Protein 8QB6 (pdb70)

B-factor: mean 29.11, std 9.42, range [14.97, 88.81]

Structure (mmCIF, N/CA/C/O backbone):
data_8QB6
#
_entry.id   8QB6
#
_cell.length_a   89.688
_cell.length_b   89.688
_cell.length_c   97.685
_cell.angle_alpha   90.000
_cell.angle_beta   90.000
_cell.angle_gamma   120.000
#
_symmetry.space_group_name_H-M   'P 32 2 1'
#
loop_
_entity.id
_entity.type
_entity.pdbx_description
1 polymer Dispersin
2 non-polymer 6-ACETAMIDO-6-DEOXY-CASTANOSPERMINE
3 non-polymer (4S)-2-METHYL-2,4-PENTANEDIOL
4 water water
#
loop_
_atom_site.group_PDB
_atom_site.id
_atom_site.type_symbol
_atom_site.label_atom_id
_atom_site.label_alt_id
_atom_site.label_comp_id
_atom_site.label_asym_id
_atom_site.label_entity_id
_atom_site.label_seq_id
_atom_site.pdbx_PDB_ins_code
_atom_site.Cartn_x
_atom_site.Cartn_y
_atom_site.Cartn_z
_atom_site.occupancy
_atom_site.B_iso_or_equiv
_atom_site.auth_seq_id
_atom_site.auth_comp_id
_atom_site.auth_asym_id
_atom_site.auth_atom_id
_atom_site.pdbx_PDB_model_num
ATOM 1 N N . ASP A 1 2 ? 48.353 21.567 -18.383 1.000 42.757 2 ASP A N 1
ATOM 2 C CA . ASP A 1 2 ? 48.605 20.256 -17.720 1.000 36.833 2 ASP A CA 1
ATOM 3 C C . ASP A 1 2 ? 47.237 19.616 -17.463 1.000 34.514 2 ASP A C 1
ATOM 4 O O . ASP A 1 2 ? 46.412 20.233 -16.787 1.000 40.552 2 ASP A O 1
ATOM 10 N N . GLN A 1 3 ? 46.966 18.468 -18.069 1.000 31.211 3 GLN A N 1
ATOM 11 C CA . GLN A 1 3 ? 45.702 17.767 -17.877 1.000 29.137 3 GLN A CA 1
ATOM 12 C C . GLN A 1 3 ? 45.966 16.576 -16.960 1.000 24.641 3 GLN A C 1
ATOM 13 O O . GLN A 1 3 ? 46.875 15.800 -17.233 1.000 28.163 3 GLN A O 1
ATOM 27 N N . GLU A 1 4 ? 45.164 16.462 -15.899 1.000 23.157 4 GLU A N 1
ATOM 28 C CA . GLU A 1 4 ? 45.312 15.313 -15.023 1.000 21.623 4 GLU A CA 1
ATOM 29 C C . GLU A 1 4 ? 44.648 14.071 -15.616 1.000 20.318 4 GLU A C 1
ATOM 30 O O . GLU A 1 4 ? 43.710 14.217 -16.434 1.000 20.260 4 GLU A O 1
ATOM 42 N N . LYS A 1 5 ? 45.125 12.891 -15.220 1.000 18.749 5 LYS A N 1
ATOM 43 C CA . LYS A 1 5 ? 44.473 11.632 -15.561 1.000 18.384 5 LYS A CA 1
ATOM 44 C C . LYS A 1 5 ? 44.306 10.840 -14.276 1.000 17.965 5 LYS A C 1
ATOM 45 O O . LYS A 1 5 ? 45.256 10.741 -13.521 1.000 19.865 5 LYS A O 1
ATOM 64 N N . GLY A 1 6 ? 43.112 10.302 -14.073 1.000 17.285 6 GLY A N 1
ATOM 65 C CA . GLY A 1 6 ? 42.900 9.481 -12.888 1.000 17.445 6 GLY A CA 1
ATOM 66 C C . GLY A 1 6 ? 42.108 8.236 -13.161 1.000 18.586 6 GLY A C 1
ATOM 67 O O . GLY A 1 6 ? 41.535 8.112 -14.267 1.000 19.208 6 GLY A O 1
ATOM 71 N N . ILE A 1 7 ? 42.114 7.301 -12.233 1.000 17.579 7 ILE A N 1
ATOM 72 C CA . ILE A 1 7 ? 41.290 6.097 -12.324 1.000 18.572 7 ILE A CA 1
ATOM 73 C C . ILE A 1 7 ? 40.260 6.179 -11.213 1.000 19.534 7 ILE A C 1
ATOM 74 O O . ILE A 1 7 ? 40.649 6.448 -10.072 1.000 22.515 7 ILE A O 1
ATOM 90 N N . THR A 1 8 ? 39.004 5.964 -11.554 1.000 17.132 8 THR A N 1
ATOM 91 C CA . THR A 1 8 ? 37.949 5.892 -10.542 1.000 18.157 8 THR A CA 1
ATOM 92 C C . THR A 1 8 ? 37.557 4.431 -10.397 1.000 19.029 8 THR A C 1
ATOM 93 O O . THR A 1 8 ? 37.270 3.724 -11.381 1.000 19.803 8 THR A O 1
ATOM 104 N N . ILE A 1 9 ? 37.451 3.993 -9.138 1.000 19.825 9 ILE A N 1
ATOM 105 C CA . ILE A 1 9 ? 37.183 2.606 -8.818 1.000 21.789 9 ILE A CA 1
ATOM 106 C C . ILE A 1 9 ? 35.964 2.507 -7.926 1.000 20.707 9 ILE A C 1
ATOM 107 O O . ILE A 1 9 ? 35.993 2.995 -6.813 1.000 23.786 9 ILE A O 1
ATOM 123 N N . ASP A 1 10 ? 34.907 1.848 -8.429 1.000 21.927 10 ASP A N 1
ATOM 124 C CA . ASP A 1 10 ? 33.685 1.580 -7.687 1.000 22.400 10 ASP A CA 1
ATOM 125 C C . ASP A 1 10 ? 33.896 0.325 -6.838 1.000 25.459 10 ASP A C 1
ATOM 126 O O . ASP A 1 10 ? 33.742 -0.799 -7.337 1.000 26.616 10 ASP A O 1
ATOM 135 N N . ILE A 1 11 ? 34.211 0.548 -5.546 1.000 24.612 11 ILE A N 1
ATOM 136 C CA . ILE A 1 11 ? 34.387 -0.536 -4.591 1.000 26.082 11 ILE A CA 1
ATOM 137 C C . ILE A 1 11 ? 33.146 -0.761 -3.708 1.000 28.202 11 ILE A C 1
ATOM 138 O O . ILE A 1 11 ? 33.151 -1.601 -2.786 1.000 28.937 11 ILE A O 1
ATOM 154 N N . SER A 1 12 ? 32.062 -0.065 -4.004 1.000 26.423 12 SER A N 1
ATOM 155 C CA . SER A 1 12 ? 30.774 -0.299 -3.384 1.000 27.736 12 SER A CA 1
ATOM 156 C C . SER A 1 12 ? 30.005 -1.443 -4.040 1.000 27.369 12 SER A C 1
ATOM 157 O O . SER A 1 12 ? 29.511 -2.311 -3.322 1.000 30.552 12 SER A O 1
ATOM 165 N N . ARG A 1 13 ? 29.937 -1.470 -5.392 1.000 26.673 13 ARG A N 1
ATOM 166 C CA . ARG A 1 13 ? 29.143 -2.486 -6.079 1.000 25.981 13 ARG A CA 1
ATOM 167 C C . ARG A 1 13 ? 29.888 -3.822 -6.114 1.000 28.435 13 ARG A C 1
ATOM 168 O O . ARG A 1 13 ? 29.283 -4.871 -6.318 1.000 32.591 13 ARG A O 1
ATOM 189 N N . LYS A 1 14 ? 31.212 -3.761 -5.978 1.000 30.927 14 LYS A N 1
ATOM 190 C CA . LYS A 1 14 ? 32.066 -4.933 -6.078 1.000 30.772 14 LYS A CA 1
ATOM 191 C C . LYS A 1 14 ? 33.145 -4.850 -5.013 1.000 29.597 14 LYS A C 1
ATOM 192 O O . LYS A 1 14 ? 33.753 -3.807 -4.774 1.000 30.942 14 LYS A O 1
ATOM 211 N N . HIS A 1 15 ? 33.392 -5.997 -4.397 1.000 33.932 15 HIS A N 1
ATOM 212 C CA . HIS A 1 15 ? 34.406 -6.100 -3.362 1.000 32.817 15 HIS A CA 1
ATOM 213 C C . HIS A 1 15 ? 35.806 -6.186 -3.972 1.000 33.480 15 HIS A C 1
ATOM 214 O O . HIS A 1 15 ? 36.044 -7.040 -4.825 1.000 36.072 15 HIS A O 1
ATOM 229 N N . TYR A 1 16 ? 36.690 -5.298 -3.506 1.000 30.645 16 TYR A N 1
ATOM 230 C CA . TYR A 1 16 ? 38.097 -5.252 -3.857 1.000 30.928 16 TYR A CA 1
ATOM 231 C C . TYR A 1 16 ? 38.905 -5.386 -2.565 1.000 31.856 16 TYR A C 1
ATOM 232 O O . TYR A 1 16 ? 38.713 -4.655 -1.612 1.000 35.496 16 TYR A O 1
ATOM 250 N N . THR A 1 17 ? 39.858 -6.311 -2.566 1.000 35.582 17 THR A N 1
ATOM 251 C CA . THR A 1 17 ? 40.799 -6.447 -1.468 1.000 34.074 17 THR A CA 1
ATOM 252 C C . THR A 1 17 ? 41.808 -5.306 -1.526 1.000 34.038 17 THR A C 1
ATOM 253 O O . THR A 1 17 ? 42.078 -4.698 -2.564 1.000 32.306 17 THR A O 1
ATOM 264 N N . VAL A 1 18 ? 42.453 -5.074 -0.395 1.000 34.703 18 VAL A N 1
ATOM 265 C CA . VAL A 1 18 ? 43.486 -4.053 -0.321 1.000 34.544 18 VAL A CA 1
ATOM 266 C C . VAL A 1 18 ? 44.652 -4.384 -1.252 1.000 36.555 18 VAL A C 1
ATOM 267 O O . VAL A 1 18 ? 45.289 -3.467 -1.795 1.000 34.507 18 VAL A O 1
ATOM 280 N N . GLU A 1 19 ? 44.926 -5.674 -1.440 1.000 35.934 19 GLU A N 1
ATOM 281 C CA . GLU A 1 19 ? 46.012 -6.059 -2.332 1.000 37.440 19 GLU A CA 1
ATOM 282 C C . GLU A 1 19 ? 45.667 -5.755 -3.789 1.000 35.844 19 GLU A C 1
ATOM 283 O O . GLU A 1 19 ? 46.542 -5.312 -4.519 1.000 33.104 19 GLU A O 1
ATOM 295 N N . THR A 1 20 ? 44.430 -6.065 -4.216 1.000 32.929 20 THR A N 1
ATOM 296 C CA . THR A 1 20 ? 43.975 -5.709 -5.552 1.000 31.357 20 THR A CA 1
ATOM 297 C C . THR A 1 20 ? 44.155 -4.204 -5.759 1.000 30.265 20 THR A C 1
ATOM 298 O O . THR A 1 20 ? 44.643 -3.750 -6.810 1.000 29.045 20 THR A O 1
ATOM 309 N N . LEU A 1 21 ? 43.756 -3.415 -4.757 1.000 29.519 21 LEU A N 1
ATOM 310 C CA . LEU A 1 21 ? 43.780 -1.963 -4.923 1.000 29.616 21 LEU A CA 1
ATOM 311 C C . LEU A 1 21 ? 45.222 -1.467 -5.024 1.000 28.628 21 LEU A C 1
ATOM 312 O O . LEU A 1 21 ? 45.495 -0.552 -5.801 1.000 28.605 21 LEU A O 1
ATOM 328 N N . LYS A 1 22 ? 46.121 -2.034 -4.201 1.000 30.151 22 LYS A N 1
ATOM 329 C CA . LYS A 1 22 ? 47.516 -1.636 -4.280 1.000 31.259 22 LYS A CA 1
ATOM 330 C C . LYS A 1 22 ? 48.114 -1.994 -5.645 1.000 29.270 22 LYS A C 1
ATOM 331 O O . LYS A 1 22 ? 48.851 -1.191 -6.217 1.000 31.362 22 LYS A O 1
ATOM 350 N N . SER A 1 23 ? 47.765 -3.172 -6.184 1.000 29.383 23 SER A N 1
ATOM 351 C CA . SER A 1 23 ? 48.238 -3.551 -7.509 1.000 29.084 23 SER A CA 1
ATOM 352 C C . SER A 1 23 ? 47.741 -2.551 -8.562 1.000 27.481 23 SER A C 1
ATOM 353 O O . SER A 1 23 ? 48.464 -2.191 -9.485 1.000 27.236 23 SER A O 1
ATOM 361 N N . LEU A 1 24 ? 46.484 -2.114 -8.454 1.000 26.284 24 LEU A N 1
ATOM 362 C CA . LEU A 1 24 ? 45.947 -1.150 -9.408 1.000 23.727 24 LEU A CA 1
ATOM 363 C C . LEU A 1 24 ? 46.682 0.199 -9.326 1.000 24.390 24 LEU A C 1
ATOM 364 O O . LEU A 1 24 ? 47.085 0.795 -10.324 1.000 23.721 24 LEU A O 1
ATOM 380 N N . VAL A 1 25 ? 46.928 0.677 -8.105 1.000 23.496 25 VAL A N 1
ATOM 381 C CA . VAL A 1 25 ? 47.679 1.910 -7.889 1.000 23.425 25 VAL A CA 1
ATOM 382 C C . VAL A 1 25 ? 49.108 1.819 -8.442 1.000 24.251 25 VAL A C 1
ATOM 383 O O . VAL A 1 25 ? 49.594 2.790 -9.019 1.000 24.234 25 VAL A O 1
ATOM 396 N N A ASP A 1 26 ? 49.782 0.669 -8.245 0.700 24.183 26 ASP A N 1
ATOM 397 N N B ASP A 1 26 ? 49.764 0.663 -8.312 0.300 23.581 26 ASP A N 1
ATOM 398 C CA A ASP A 1 26 ? 51.065 0.394 -8.892 0.700 25.227 26 ASP A CA 1
ATOM 399 C CA B ASP A 1 26 ? 51.091 0.505 -8.888 0.300 23.541 26 ASP A CA 1
ATOM 400 C C A ASP A 1 26 ? 51.014 0.743 -10.382 0.700 24.270 26 ASP A C 1
ATOM 401 C C B ASP A 1 26 ? 51.044 0.731 -10.403 0.300 23.351 26 ASP A C 1
ATOM 402 O O A ASP A 1 26 ? 51.902 1.396 -10.906 0.700 25.336 26 ASP A O 1
ATOM 403 O O B ASP A 1 26 ? 51.958 1.325 -10.965 0.300 23.711 26 ASP A O 1
ATOM 420 N N . GLU A 1 27 ? 49.995 0.222 -11.061 1.000 23.827 27 GLU A N 1
ATOM 421 C CA . GLU A 1 27 ? 49.865 0.386 -12.503 1.000 21.480 27 GLU A CA 1
ATOM 422 C C . GLU A 1 27 ? 49.564 1.858 -12.845 1.000 20.188 27 GLU A C 1
ATOM 423 O O . GLU A 1 27 ? 50.069 2.417 -13.820 1.000 22.927 27 GLU A O 1
ATOM 435 N N . ILE A 1 28 ? 48.763 2.545 -12.044 1.000 20.175 28 ILE A N 1
ATOM 436 C CA . ILE A 1 28 ? 48.522 3.955 -12.238 1.000 20.097 28 ILE A CA 1
ATOM 437 C C . ILE A 1 28 ? 49.831 4.740 -12.170 1.000 21.052 28 ILE A C 1
ATOM 438 O O . ILE A 1 28 ? 50.126 5.574 -13.040 1.000 20.674 28 ILE A O 1
ATOM 454 N N . SER A 1 29 ? 50.627 4.507 -11.120 1.000 22.445 29 SER A N 1
ATOM 455 C CA . SER A 1 29 ? 51.891 5.193 -10.934 1.000 22.246 29 SER A CA 1
ATOM 456 C C . SER A 1 29 ? 52.856 4.916 -12.088 1.000 22.471 29 SER A C 1
ATOM 457 O O . SER A 1 29 ? 53.504 5.831 -12.598 1.000 22.797 29 SER A O 1
ATOM 465 N N . TYR A 1 30 ? 52.965 3.649 -12.480 1.000 21.929 30 TYR A N 1
ATOM 466 C CA . TYR A 1 30 ? 53.888 3.219 -13.524 1.000 22.263 30 TYR A CA 1
ATOM 467 C C . TYR A 1 30 ? 53.703 4.062 -14.781 1.000 20.566 30 TYR A C 1
ATOM 468 O O . TYR A 1 30 ? 54.666 4.368 -15.503 1.000 22.141 30 TYR A O 1
ATOM 486 N N . ASN A 1 31 ? 52.444 4.378 -15.075 1.000 21.681 31 ASN A N 1
ATOM 487 C CA . ASN A 1 31 ? 52.130 5.072 -16.314 1.000 23.580 31 ASN A CA 1
ATOM 488 C C . ASN A 1 31 ? 51.859 6.558 -16.140 1.000 23.682 31 ASN A C 1
ATOM 489 O O . ASN A 1 31 ? 51.335 7.181 -17.078 1.000 25.922 31 ASN A O 1
ATOM 500 N N . GLY A 1 32 ? 52.191 7.108 -14.955 1.000 25.901 32 GLY A N 1
ATOM 501 C CA . GLY A 1 32 ? 52.146 8.539 -14.716 1.000 25.895 32 GLY A CA 1
ATOM 502 C C . GLY A 1 32 ? 50.746 9.102 -14.449 1.000 23.377 32 GLY A C 1
ATOM 503 O O . GLY A 1 32 ? 50.522 10.293 -14.619 1.000 26.374 32 GLY A O 1
ATOM 507 N N . GLY A 1 33 ? 49.818 8.263 -13.992 1.000 22.336 33 GLY A N 1
ATOM 508 C CA . GLY A 1 33 ? 48.516 8.762 -13.578 1.000 22.921 33 GLY A CA 1
ATOM 509 C C . GLY A 1 33 ? 48.651 9.669 -12.347 1.000 23.330 33 GLY A C 1
ATOM 510 O O . GLY A 1 33 ? 49.666 9.570 -11.658 1.000 26.782 33 GLY A O 1
ATOM 514 N N . ASN A 1 34 ? 47.658 10.522 -12.104 1.000 19.730 34 ASN A N 1
ATOM 515 C CA . ASN A 1 34 ? 47.779 11.547 -11.075 1.000 21.613 34 ASN A CA 1
ATOM 516 C C . ASN A 1 34 ? 46.957 11.195 -9.829 1.000 20.633 34 ASN A C 1
ATOM 517 O O . ASN A 1 34 ? 47.368 11.580 -8.721 1.000 22.915 34 ASN A O 1
ATOM 528 N N . TYR A 1 35 ? 45.848 10.494 -9.996 1.000 18.868 35 TYR A N 1
ATOM 529 C CA . TYR A 1 35 ? 44.984 10.284 -8.835 1.000 19.313 35 TYR A CA 1
ATOM 530 C C . TYR A 1 35 ? 44.171 9.028 -8.966 1.000 19.146 35 TYR A C 1
ATOM 531 O O . TYR A 1 35 ? 44.004 8.484 -10.084 1.000 18.678 35 TYR A O 1
ATOM 549 N N . VAL A 1 36 ? 43.695 8.547 -7.823 1.000 19.331 36 VAL A N 1
ATOM 550 C CA . VAL A 1 36 ? 42.764 7.436 -7.801 1.000 19.389 36 VAL A CA 1
ATOM 551 C C . VAL A 1 36 ? 41.547 7.902 -7.008 1.000 19.285 36 VAL A C 1
ATOM 552 O O . VAL A 1 36 ? 41.722 8.411 -5.897 1.000 20.504 36 VAL A O 1
ATOM 565 N N . GLN A 1 37 ? 40.373 7.753 -7.576 1.000 19.157 37 GLN A N 1
ATOM 566 C CA . GLN A 1 37 ? 39.136 8.156 -6.946 1.000 18.502 37 GLN A CA 1
ATOM 567 C C . GLN A 1 37 ? 38.457 6.902 -6.430 1.000 19.944 37 GLN A C 1
ATOM 568 O O . GLN A 1 37 ? 38.079 6.001 -7.181 1.000 21.095 37 GLN A O 1
ATOM 582 N N A LEU A 1 38 ? 38.197 6.903 -5.120 0.500 20.931 38 LEU A N 1
ATOM 583 N N B LEU A 1 38 ? 38.292 6.814 -5.094 0.500 20.598 38 LEU A N 1
ATOM 584 C CA A LEU A 1 38 ? 37.674 5.705 -4.500 0.500 20.802 38 LEU A CA 1
ATOM 585 C CA B LEU A 1 38 ? 37.685 5.625 -4.510 0.500 20.420 38 LEU A CA 1
ATOM 586 C C A LEU A 1 38 ? 36.181 5.880 -4.255 0.500 21.007 38 LEU A C 1
ATOM 587 C C B LEU A 1 38 ? 36.201 5.879 -4.279 0.500 20.893 38 LEU A C 1
ATOM 588 O O A LEU A 1 38 ? 35.781 6.569 -3.326 0.500 23.475 38 LEU A O 1
ATOM 589 O O B LEU A 1 38 ? 35.830 6.604 -3.366 0.500 23.679 38 LEU A O 1
ATOM 620 N N . HIS A 1 39 ? 35.353 5.272 -5.123 1.000 20.938 39 HIS A N 1
ATOM 621 C CA . HIS A 1 39 ? 33.910 5.349 -4.992 1.000 20.341 39 HIS A CA 1
ATOM 622 C C . HIS A 1 39 ? 33.474 4.213 -4.065 1.000 22.375 39 HIS A C 1
ATOM 623 O O . HIS A 1 39 ? 33.127 3.098 -4.481 1.000 23.539 39 HIS A O 1
ATOM 638 N N . PHE A 1 40 ? 33.400 4.564 -2.780 1.000 23.525 40 PHE A N 1
ATOM 639 C CA . PHE A 1 40 ? 33.207 3.550 -1.750 1.000 23.556 40 PHE A CA 1
ATOM 640 C C . PHE A 1 40 ? 31.800 3.543 -1.128 1.000 25.743 40 PHE A C 1
ATOM 641 O O . PHE A 1 40 ? 31.547 2.737 -0.223 1.000 27.958 40 PHE A O 1
ATOM 658 N N . SER A 1 41 ? 30.883 4.405 -1.575 1.000 23.946 41 SER A N 1
ATOM 659 C CA . SER A 1 41 ? 29.586 4.580 -0.918 1.000 24.332 41 SER A CA 1
ATOM 660 C C . SER A 1 41 ? 28.488 4.742 -1.954 1.000 25.484 41 SER A C 1
ATOM 661 O O . SER A 1 41 ? 28.460 5.744 -2.679 1.000 24.308 41 SER A O 1
ATOM 669 N N . ASP A 1 42 ? 27.657 3.713 -2.062 1.000 24.914 42 ASP A N 1
ATOM 670 C CA . ASP A 1 42 ? 26.572 3.683 -3.022 1.000 26.636 42 ASP A CA 1
ATOM 671 C C . ASP A 1 42 ? 25.422 2.917 -2.394 1.000 24.715 42 ASP A C 1
ATOM 672 O O . ASP A 1 42 ? 25.406 2.702 -1.190 1.000 27.165 42 ASP A O 1
ATOM 681 N N . ASN A 1 43 ? 24.447 2.510 -3.213 1.000 26.522 43 ASN A N 1
ATOM 682 C CA . ASN A 1 43 ? 23.239 1.900 -2.685 1.000 25.888 43 ASN A CA 1
ATOM 683 C C . ASN A 1 43 ? 23.505 0.522 -2.090 1.000 28.546 43 ASN A C 1
ATOM 684 O O . ASN A 1 43 ? 22.808 0.109 -1.159 1.000 32.815 43 ASN A O 1
ATOM 695 N N . GLU A 1 44 ? 24.481 -0.193 -2.649 1.000 29.012 44 GLU A N 1
ATOM 696 C CA . GLU A 1 44 ? 24.628 -1.610 -2.407 1.000 28.631 44 GLU A CA 1
ATOM 697 C C . GLU A 1 44 ? 25.434 -1.841 -1.128 1.000 26.725 44 GLU A C 1
ATOM 698 O O . GLU A 1 44 ? 25.358 -2.915 -0.508 1.000 32.769 44 GLU A O 1
ATOM 710 N N . ASN A 1 45 ? 26.264 -0.864 -0.776 1.000 29.348 45 ASN A N 1
ATOM 711 C CA . ASN A 1 45 ? 27.207 -1.062 0.311 1.000 29.285 45 ASN A CA 1
ATOM 712 C C . ASN A 1 45 ? 27.962 0.223 0.609 1.000 26.418 45 ASN A C 1
ATOM 713 O O . ASN A 1 45 ? 28.246 1.007 -0.310 1.000 28.059 45 ASN A O 1
ATOM 724 N N . TYR A 1 46 ? 28.394 0.341 1.882 1.000 25.503 46 TYR A N 1
ATOM 725 C CA . TYR A 1 46 ? 29.382 1.320 2.343 1.000 26.264 46 TYR A CA 1
ATOM 726 C C . TYR A 1 46 ? 30.667 0.554 2.658 1.000 25.424 46 TYR A C 1
ATOM 727 O O . TYR A 1 46 ? 30.729 -0.252 3.616 1.000 29.096 46 TYR A O 1
ATOM 745 N N . ALA A 1 47 ? 31.673 0.737 1.800 1.000 27.463 47 ALA A N 1
ATOM 746 C CA . ALA A 1 47 ? 32.747 -0.233 1.653 1.000 27.583 47 ALA A CA 1
ATOM 747 C C . ALA A 1 47 ? 34.035 0.131 2.393 1.000 30.299 47 ALA A C 1
ATOM 748 O O . ALA A 1 47 ? 35.057 -0.534 2.178 1.000 31.082 47 ALA A O 1
ATOM 755 N N . ILE A 1 48 ? 33.981 1.129 3.277 1.000 29.371 48 ILE A N 1
ATOM 756 C CA . ILE A 1 48 ? 35.130 1.422 4.154 1.000 30.804 48 ILE A CA 1
ATOM 757 C C . ILE A 1 48 ? 34.672 1.351 5.615 1.000 31.643 48 ILE A C 1
ATOM 758 O O . ILE A 1 48 ? 33.476 1.402 5.876 1.000 29.433 48 ILE A O 1
ATOM 774 N N . ALA A 1 49 ? 35.647 1.297 6.521 1.000 32.532 49 ALA A N 1
ATOM 775 C CA . ALA A 1 49 ? 35.318 1.292 7.936 1.000 31.564 49 ALA A CA 1
ATOM 776 C C . ALA A 1 49 ? 34.714 2.631 8.348 1.000 33.571 49 ALA A C 1
ATOM 777 O O . ALA A 1 49 ? 35.061 3.636 7.720 1.000 34.965 49 ALA A O 1
ATOM 784 N N . SER A 1 50 ? 33.815 2.622 9.350 1.000 35.688 50 SER A N 1
ATOM 785 C CA . SER A 1 50 ? 33.194 3.840 9.894 1.000 33.532 50 SER A CA 1
ATOM 786 C C . SER A 1 50 ? 32.844 3.639 11.366 1.000 32.689 50 SER A C 1
ATOM 787 O O . SER A 1 50 ? 31.970 2.826 11.660 1.000 33.474 50 SER A O 1
ATOM 795 N N . GLU A 1 51 ? 33.510 4.402 12.245 1.000 30.207 51 GLU A N 1
ATOM 796 C CA . GLU A 1 51 ? 33.138 4.365 13.651 1.000 32.653 51 GLU A CA 1
ATOM 797 C C . GLU A 1 51 ? 31.699 4.872 13.744 1.000 32.917 51 GLU A C 1
ATOM 798 O O . GLU A 1 51 ? 30.878 4.236 14.411 1.000 34.394 51 GLU A O 1
ATOM 810 N N . TYR A 1 52 ? 31.407 5.982 13.038 1.000 36.938 52 TYR A N 1
ATOM 811 C CA . TYR A 1 52 ? 30.084 6.621 13.067 1.000 37.182 52 TYR A CA 1
ATOM 812 C C . TYR A 1 52 ? 29.003 5.632 12.623 1.000 38.978 52 TYR A C 1
ATOM 813 O O . TYR A 1 52 ? 27.952 5.597 13.279 1.000 42.458 52 TYR A O 1
ATOM 831 N N . LEU A 1 53 ? 29.230 4.834 11.572 1.000 36.958 53 LEU A N 1
ATOM 832 C CA . LEU A 1 53 ? 28.157 3.973 11.053 1.000 35.542 53 LEU A CA 1
ATOM 833 C C . LEU A 1 53 ? 28.162 2.553 11.652 1.000 34.297 53 LEU A C 1
ATOM 834 O O . LEU A 1 53 ? 27.255 1.783 11.333 1.000 40.332 53 LEU A O 1
ATOM 850 N N . GLY A 1 54 ? 29.164 2.196 12.459 1.000 35.296 54 GLY A N 1
ATOM 851 C CA . GLY A 1 54 ? 29.165 0.878 13.121 1.000 33.528 54 GLY A CA 1
ATOM 852 C C . GLY A 1 54 ? 29.928 -0.200 12.332 1.000 32.128 54 GLY A C 1
ATOM 853 O O . GLY A 1 54 ? 29.635 -1.376 12.483 1.000 34.990 54 GLY A O 1
ATOM 857 N N . GLN A 1 55 ? 30.825 0.199 11.439 1.000 30.579 55 GLN A N 1
ATOM 858 C CA . GLN A 1 55 ? 31.684 -0.749 10.724 1.000 29.198 55 GLN A CA 1
ATOM 859 C C . GLN A 1 55 ? 33.076 -0.552 11.309 1.000 30.609 55 GLN A C 1
ATOM 860 O O . GLN A 1 55 ? 33.797 0.307 10.817 1.000 32.962 55 GLN A O 1
ATOM 874 N N . SER A 1 56 ? 33.410 -1.312 12.364 1.000 37.547 56 SER A N 1
ATOM 875 C CA . SER A 1 56 ? 34.610 -1.062 13.169 1.000 39.320 56 SER A CA 1
ATOM 876 C C . SER A 1 56 ? 35.567 -2.265 13.249 1.000 44.795 56 SER A C 1
ATOM 877 O O . SER A 1 56 ? 36.616 -2.149 13.901 1.000 44.825 56 SER A O 1
ATOM 885 N N . SER A 1 57 ? 35.228 -3.414 12.645 1.000 43.252 57 SER A N 1
ATOM 886 C CA . SER A 1 57 ? 36.153 -4.557 12.703 1.000 47.269 57 SER A CA 1
ATOM 887 C C . SER A 1 57 ? 37.539 -4.151 12.200 1.000 43.750 57 SER A C 1
ATOM 888 O O . SER A 1 57 ? 37.626 -3.478 11.142 1.000 50.445 57 SER A O 1
ATOM 896 N N . GLU A 1 58 ? 38.587 -4.566 12.944 1.000 50.907 58 GLU A N 1
ATOM 897 C CA . GLU A 1 58 ? 39.954 -4.337 12.488 1.000 48.860 58 GLU A CA 1
ATOM 898 C C . GLU A 1 58 ? 40.460 -5.610 11.815 1.000 52.431 58 GLU A C 1
ATOM 899 O O . GLU A 1 58 ? 41.661 -5.712 11.564 1.000 53.825 58 GLU A O 1
ATOM 905 N N . ASN A 1 59 ? 39.521 -6.518 11.459 1.000 51.276 59 ASN A N 1
ATOM 906 C CA . ASN A 1 59 ? 39.815 -7.717 10.674 1.000 49.406 59 ASN A CA 1
ATOM 907 C C . ASN A 1 59 ? 39.292 -7.601 9.245 1.000 48.182 59 ASN A C 1
ATOM 908 O O . ASN A 1 59 ? 38.148 -7.190 9.016 1.000 48.697 59 ASN A O 1
ATOM 919 N N . THR A 1 60 ? 40.134 -8.089 8.332 1.000 42.670 60 THR A N 1
ATOM 920 C CA . THR A 1 60 ? 39.814 -8.188 6.914 1.000 43.362 60 THR A CA 1
ATOM 921 C C . THR A 1 60 ? 38.507 -8.966 6.753 1.000 42.964 60 THR A C 1
ATOM 922 O O . THR A 1 60 ? 38.254 -9.967 7.453 1.000 45.292 60 THR A O 1
ATOM 933 N N . ASN A 1 61 ? 37.634 -8.433 5.896 1.000 44.245 61 ASN A N 1
ATOM 934 C CA . ASN A 1 61 ? 36.259 -8.907 5.805 1.000 42.442 61 ASN A CA 1
ATOM 935 C C . ASN A 1 61 ? 35.701 -8.592 4.422 1.000 42.491 61 ASN A C 1
ATOM 936 O O . ASN A 1 61 ? 36.336 -7.871 3.637 1.000 43.580 61 ASN A O 1
ATOM 947 N N . ASN A 1 62 ? 34.521 -9.163 4.141 1.000 38.728 62 ASN A N 1
ATOM 948 C CA . ASN A 1 62 ? 33.954 -9.145 2.801 1.000 43.403 62 ASN A CA 1
ATOM 949 C C . ASN A 1 62 ? 33.164 -7.874 2.490 1.000 39.728 62 ASN A C 1
ATOM 950 O O . ASN A 1 62 ? 32.722 -7.695 1.352 1.000 37.814 62 ASN A O 1
ATOM 961 N N . THR A 1 63 ? 33.023 -6.989 3.469 1.000 38.229 63 THR A N 1
ATOM 962 C CA . THR A 1 63 ? 32.047 -5.914 3.427 1.000 35.960 63 THR A CA 1
ATOM 963 C C . THR A 1 63 ? 32.773 -4.579 3.327 1.000 33.802 63 THR A C 1
ATOM 964 O O . THR A 1 63 ? 32.354 -3.740 2.549 1.000 33.626 63 THR A O 1
ATOM 975 N N . TYR A 1 64 ? 33.807 -4.365 4.150 1.000 32.422 64 TYR A N 1
ATOM 976 C CA . TYR A 1 64 ? 34.517 -3.106 4.142 1.000 33.249 64 TYR A CA 1
ATOM 977 C C . TYR A 1 64 ? 36.019 -3.262 4.373 1.000 33.504 64 TYR A C 1
ATOM 978 O O . TYR A 1 64 ? 36.471 -4.130 5.100 1.000 36.648 64 TYR A O 1
ATOM 996 N N . LEU A 1 65 ? 36.801 -2.371 3.737 1.000 33.107 65 LEU A N 1
ATOM 997 C CA . LEU A 1 65 ? 38.205 -2.194 4.069 1.000 34.546 65 LEU A CA 1
ATOM 998 C C . LEU A 1 65 ? 38.261 -1.769 5.520 1.000 34.771 65 LEU A C 1
ATOM 999 O O . LEU A 1 65 ? 37.572 -0.834 5.920 1.000 36.219 65 LEU A O 1
ATOM 1015 N N A THR A 1 66 ? 39.067 -2.485 6.288 0.700 37.593 66 THR A N 1
ATOM 1016 N N B THR A 1 66 ? 39.085 -2.468 6.307 0.300 33.191 66 THR A N 1
ATOM 1017 C CA A THR A 1 66 ? 39.501 -2.051 7.604 0.700 37.795 66 THR A CA 1
ATOM 1018 C CA B THR A 1 66 ? 39.386 -2.035 7.663 0.300 31.319 66 THR A CA 1
ATOM 1019 C C A THR A 1 66 ? 40.054 -0.624 7.579 0.700 33.826 66 THR A C 1
ATOM 1020 C C B THR A 1 66 ? 40.058 -0.664 7.609 0.300 31.627 66 THR A C 1
ATOM 1021 O O A THR A 1 66 ? 40.568 -0.164 6.591 0.700 35.903 66 THR A O 1
ATOM 1022 O O B THR A 1 66 ? 40.604 -0.278 6.587 0.300 32.248 66 THR A O 1
ATOM 1043 N N . LYS A 1 67 ? 39.995 0.086 8.721 1.000 34.010 67 LYS A N 1
ATOM 1044 C CA . LYS A 1 67 ? 40.649 1.389 8.781 1.000 35.206 67 LYS A CA 1
ATOM 1045 C C . LYS A 1 67 ? 42.141 1.265 8.488 1.000 37.016 67 LYS A C 1
ATOM 1046 O O . LYS A 1 67 ? 42.669 2.058 7.716 1.000 35.076 67 LYS A O 1
ATOM 1065 N N . ASN A 1 68 ? 42.832 0.299 9.132 1.000 42.830 68 ASN A N 1
ATOM 1066 C CA . ASN A 1 68 ? 44.249 0.129 8.865 1.000 42.450 68 ASN A CA 1
ATOM 1067 C C . ASN A 1 68 ? 44.489 -0.159 7.380 1.000 37.148 68 ASN A C 1
ATOM 1068 O O . ASN A 1 68 ? 45.464 0.342 6.853 1.000 39.375 68 ASN A O 1
ATOM 1079 N N . GLU A 1 69 ? 43.612 -0.940 6.711 1.000 35.292 69 GLU A N 1
ATOM 1080 C CA . GLU A 1 69 ? 43.818 -1.293 5.321 1.000 34.269 69 GLU A CA 1
ATOM 1081 C C . GLU A 1 69 ? 43.737 -0.008 4.500 1.000 35.526 69 GLU A C 1
ATOM 1082 O O . GLU A 1 69 ? 44.574 0.247 3.619 1.000 35.416 69 GLU A O 1
ATOM 1094 N N . LEU A 1 70 ? 42.733 0.825 4.820 1.000 33.491 70 LEU A N 1
ATOM 1095 C CA . LEU A 1 70 ? 42.515 2.033 4.023 1.000 29.763 70 LEU A CA 1
ATOM 1096 C C . LEU A 1 70 ? 43.693 3.007 4.179 1.000 29.616 70 LEU A C 1
ATOM 1097 O O . LEU A 1 70 ? 44.213 3.570 3.213 1.000 30.684 70 LEU A O 1
ATOM 1113 N N . LEU A 1 71 ? 44.157 3.168 5.421 1.000 30.196 71 LEU A N 1
ATOM 1114 C CA . LEU A 1 71 ? 45.274 4.082 5.684 1.000 31.773 71 LEU A CA 1
ATOM 1115 C C . LEU A 1 71 ? 46.556 3.583 5.016 1.000 34.501 71 LEU A C 1
ATOM 1116 O O . LEU A 1 71 ? 47.406 4.369 4.583 1.000 34.978 71 LEU A O 1
ATOM 1132 N N . SER A 1 72 ? 46.697 2.260 4.970 1.000 32.571 72 SER A N 1
ATOM 1133 C CA . SER A 1 72 ? 47.857 1.630 4.350 1.000 34.622 72 SER A CA 1
ATOM 1134 C C . SER A 1 72 ? 47.853 1.948 2.851 1.000 32.780 72 SER A C 1
ATOM 1135 O O . SER A 1 72 ? 48.871 2.360 2.279 1.000 34.422 72 SER A O 1
ATOM 1143 N N . LEU A 1 73 ? 46.673 1.710 2.257 1.000 29.929 73 LEU A N 1
ATOM 1144 C CA . LEU A 1 73 ? 46.415 1.962 0.848 1.000 26.853 73 LEU A CA 1
ATOM 1145 C C . LEU A 1 73 ? 46.730 3.410 0.496 1.000 27.246 73 LEU A C 1
ATOM 1146 O O . LEU A 1 73 ? 47.392 3.676 -0.528 1.000 26.815 73 LEU A O 1
ATOM 1162 N N . ILE A 1 74 ? 46.236 4.335 1.332 1.000 27.786 74 ILE A N 1
ATOM 1163 C CA . ILE A 1 74 ? 46.491 5.753 1.084 1.000 27.113 74 ILE A CA 1
ATOM 1164 C C . ILE A 1 74 ? 47.986 6.072 1.166 1.000 27.590 74 ILE A C 1
ATOM 1165 O O . ILE A 1 74 ? 48.542 6.798 0.329 1.000 28.004 74 ILE A O 1
ATOM 1181 N N . ALA A 1 75 ? 48.648 5.591 2.208 1.000 29.119 75 ALA A N 1
ATOM 1182 C CA . ALA A 1 75 ? 50.066 5.834 2.345 1.000 29.982 75 ALA A CA 1
ATOM 1183 C C . ALA A 1 75 ? 50.843 5.244 1.170 1.000 27.543 75 ALA A C 1
ATOM 1184 O O . ALA A 1 75 ? 51.784 5.867 0.699 1.000 28.385 75 ALA A O 1
ATOM 1191 N N . TYR A 1 76 ? 50.479 4.036 0.717 1.000 29.346 76 TYR A N 1
ATOM 1192 C CA . TYR A 1 76 ? 51.155 3.394 -0.406 1.000 27.973 76 TYR A CA 1
ATOM 1193 C C . TYR A 1 76 ? 51.013 4.251 -1.665 1.000 27.297 76 TYR A C 1
ATOM 1194 O O . TYR A 1 76 ? 51.959 4.433 -2.467 1.000 30.028 76 TYR A O 1
ATOM 1212 N N . SER A 1 77 ? 49.800 4.741 -1.867 1.000 27.343 77 SER A N 1
ATOM 1213 C CA . SER A 1 77 ? 49.505 5.617 -2.989 1.000 26.553 77 SER A CA 1
ATOM 1214 C C . SER A 1 77 ? 50.363 6.879 -2.930 1.000 26.211 77 SER A C 1
ATOM 1215 O O . SER A 1 77 ? 50.922 7.301 -3.931 1.000 26.752 77 SER A O 1
ATOM 1223 N N . ASN A 1 78 ? 50.361 7.567 -1.795 1.000 27.175 78 ASN A N 1
ATOM 1224 C CA . ASN A 1 78 ? 51.119 8.807 -1.645 1.000 26.647 78 ASN A CA 1
ATOM 1225 C C . ASN A 1 78 ? 52.615 8.572 -1.888 1.000 28.919 78 ASN A C 1
ATOM 1226 O O . ASN A 1 78 ? 53.315 9.402 -2.473 1.000 29.563 78 ASN A O 1
ATOM 1237 N N . ASP A 1 79 ? 53.142 7.431 -1.445 1.000 29.198 79 ASP A N 1
ATOM 1238 C CA . ASP A 1 79 ? 54.539 7.109 -1.677 1.000 31.773 79 ASP A CA 1
ATOM 1239 C C . ASP A 1 79 ? 54.843 7.012 -3.179 1.000 29.867 79 ASP A C 1
ATOM 1240 O O . ASP A 1 79 ? 55.979 7.172 -3.583 1.000 33.728 79 ASP A O 1
ATOM 1249 N N . LYS A 1 80 ? 53.830 6.731 -4.005 1.000 29.632 80 LYS A N 1
ATOM 1250 C CA . LYS A 1 80 ? 53.986 6.639 -5.440 1.000 32.744 80 LYS A CA 1
ATOM 1251 C C . LYS A 1 80 ? 53.459 7.894 -6.119 1.000 34.142 80 LYS A C 1
ATOM 1252 O O . LYS A 1 80 ? 53.211 7.881 -7.327 1.000 35.775 80 LYS A O 1
ATOM 1271 N N . ASP A 1 81 ? 53.345 8.981 -5.348 1.000 34.316 81 ASP A N 1
ATOM 1272 C CA . ASP A 1 81 ? 52.934 10.288 -5.849 1.000 36.339 81 ASP A CA 1
ATOM 1273 C C . ASP A 1 81 ? 51.536 10.233 -6.476 1.000 31.450 81 ASP A C 1
ATOM 1274 O O . ASP A 1 81 ? 51.277 10.962 -7.414 1.000 33.414 81 ASP A O 1
ATOM 1283 N N . ILE A 1 82 ? 50.618 9.469 -5.873 1.000 25.683 82 ILE A N 1
ATOM 1284 C CA . ILE A 1 82 ? 49.238 9.396 -6.301 1.000 24.604 82 ILE A CA 1
ATOM 1285 C C . ILE A 1 82 ? 48.370 9.989 -5.195 1.000 23.735 82 ILE A C 1
ATOM 1286 O O . ILE A 1 82 ? 48.467 9.567 -4.021 1.000 26.102 82 ILE A O 1
ATOM 1302 N N . LEU A 1 83 ? 47.517 10.943 -5.585 1.000 24.317 83 LEU A N 1
ATOM 1303 C CA . LEU A 1 83 ? 46.492 11.496 -4.712 1.000 21.863 83 LEU A CA 1
ATOM 1304 C C . LEU A 1 83 ? 45.286 10.561 -4.659 1.000 22.810 83 LEU A C 1
ATOM 1305 O O . LEU A 1 83 ? 44.802 10.109 -5.679 1.000 22.616 83 LEU A O 1
ATOM 1321 N N . VAL A 1 84 ? 44.797 10.260 -3.449 1.000 21.592 84 VAL A N 1
ATOM 1322 C CA . VAL A 1 84 ? 43.593 9.477 -3.262 1.000 21.679 84 VAL A CA 1
ATOM 1323 C C . VAL A 1 84 ? 42.435 10.448 -3.033 1.000 22.095 84 VAL A C 1
ATOM 1324 O O . VAL A 1 84 ? 42.443 11.277 -2.126 1.000 23.876 84 VAL A O 1
ATOM 1337 N N . ILE A 1 85 ? 41.414 10.319 -3.868 1.000 22.134 85 ILE A N 1
ATOM 1338 C CA . ILE A 1 85 ? 40.248 11.162 -3.775 1.000 21.552 85 ILE A CA 1
ATOM 1339 C C . ILE A 1 85 ? 39.083 10.342 -3.272 1.000 21.373 85 ILE A C 1
ATOM 1340 O O . ILE A 1 85 ? 38.601 9.475 -3.958 1.000 22.335 85 ILE A O 1
ATOM 1356 N N . PRO A 1 86 ? 38.602 10.567 -2.007 1.000 22.026 86 PRO A N 1
ATOM 1357 C CA . PRO A 1 86 ? 37.408 9.892 -1.540 1.000 22.193 86 PRO A CA 1
ATOM 1358 C C . PRO A 1 86 ? 36.220 10.374 -2.355 1.000 20.117 86 PRO A C 1
ATOM 1359 O O . PRO A 1 86 ? 36.175 11.542 -2.716 1.000 21.107 86 PRO A O 1
ATOM 1370 N N . ASP A 1 87 ? 35.302 9.434 -2.607 1.000 20.320 87 ASP A N 1
ATOM 1371 C CA . ASP A 1 87 ? 34.052 9.694 -3.294 1.000 20.806 87 ASP A CA 1
ATOM 1372 C C . ASP A 1 87 ? 32.964 9.046 -2.435 1.000 19.925 87 ASP A C 1
ATOM 1373 O O . ASP A 1 87 ? 32.806 7.815 -2.413 1.000 22.139 87 ASP A O 1
ATOM 1382 N N . ILE A 1 88 ? 32.168 9.937 -1.829 1.000 21.165 88 ILE A N 1
ATOM 1383 C CA . ILE A 1 88 ? 31.007 9.577 -1.044 1.000 21.956 88 ILE A CA 1
ATOM 1384 C C . ILE A 1 88 ? 29.788 10.234 -1.673 1.000 20.883 88 ILE A C 1
ATOM 1385 O O . ILE A 1 88 ? 29.772 11.444 -1.844 1.000 21.842 88 ILE A O 1
ATOM 1401 N N . ASP A 1 89 ? 28.831 9.407 -2.128 1.000 22.107 89 ASP A N 1
ATOM 1402 C CA . ASP A 1 89 ? 27.786 9.889 -2.995 1.000 19.844 89 ASP A CA 1
ATOM 1403 C C . ASP A 1 89 ? 26.608 10.419 -2.196 1.000 19.862 89 ASP A C 1
ATOM 1404 O O . ASP A 1 89 ? 26.022 9.681 -1.405 1.000 22.483 89 ASP A O 1
ATOM 1413 N N . LEU A 1 90 ? 26.333 11.705 -2.375 1.000 19.784 90 LEU A N 1
ATOM 1414 C CA . LEU A 1 90 ? 25.220 12.343 -1.695 1.000 20.203 90 LEU A CA 1
ATOM 1415 C C . LEU A 1 90 ? 24.433 13.229 -2.624 1.000 20.824 90 LEU A C 1
ATOM 1416 O O . LEU A 1 90 ? 25.021 13.845 -3.529 1.000 21.148 90 LEU A O 1
ATOM 1431 N N . PRO A 1 91 ? 23.125 13.459 -2.401 1.000 22.129 91 PRO A N 1
ATOM 1432 C CA . PRO A 1 91 ? 22.266 12.775 -1.427 1.000 22.404 91 PRO A CA 1
ATOM 1433 C C . PRO A 1 91 ? 21.568 11.487 -1.881 1.000 23.337 91 PRO A C 1
ATOM 1434 O O . PRO A 1 91 ? 20.962 10.791 -1.054 1.000 25.920 91 PRO A O 1
ATOM 1445 N N . ALA A 1 92 ? 21.635 11.160 -3.186 1.000 21.994 92 ALA A N 1
ATOM 1446 C CA . ALA A 1 92 ? 21.134 9.885 -3.661 1.000 21.323 92 ALA A CA 1
ATOM 1447 C C . ALA A 1 92 ? 22.274 8.861 -3.557 1.000 24.143 92 ALA A C 1
ATOM 1448 O O . ALA A 1 92 ? 23.319 9.122 -2.926 1.000 22.784 92 ALA A O 1
ATOM 1455 N N . HIS A 1 93 ? 22.059 7.652 -4.126 1.000 23.503 93 HIS A N 1
ATOM 1456 C CA . HIS A 1 93 ? 23.107 6.632 -4.123 1.000 22.092 93 HIS A CA 1
ATOM 1457 C C . HIS A 1 93 ? 23.638 6.448 -2.694 1.000 21.827 93 HIS A C 1
ATOM 1458 O O . HIS A 1 93 ? 24.826 6.159 -2.447 1.000 24.596 93 HIS A O 1
ATOM 1473 N N . SER A 1 94 ? 22.694 6.497 -1.754 1.000 25.609 94 SER A N 1
ATOM 1474 C CA . SER A 1 94 ? 23.022 6.569 -0.345 1.000 24.093 94 SER A CA 1
ATOM 1475 C C . SER A 1 94 ? 22.427 5.403 0.456 1.000 25.156 94 SER A C 1
ATOM 1476 O O . SER A 1 94 ? 22.578 5.405 1.650 1.000 26.315 94 SER A O 1
ATOM 1484 N N . LYS A 1 95 ? 21.804 4.389 -0.163 1.000 26.993 95 LYS A N 1
ATOM 1485 C CA . LYS A 1 95 ? 21.151 3.327 0.595 1.000 28.551 95 LYS A CA 1
ATOM 1486 C C . LYS A 1 95 ? 22.115 2.623 1.552 1.000 30.067 95 LYS A C 1
ATOM 1487 O O . LYS A 1 95 ? 21.708 2.215 2.643 1.000 34.620 95 LYS A O 1
ATOM 1506 N N . GLY A 1 96 ? 23.380 2.446 1.159 1.000 27.303 96 GLY A N 1
ATOM 1507 C CA . GLY A 1 96 ? 24.257 1.596 1.961 1.000 27.724 96 GLY A CA 1
ATOM 1508 C C . GLY A 1 96 ? 24.508 2.201 3.323 1.000 26.943 96 GLY A C 1
ATOM 1509 O O . GLY A 1 96 ? 24.308 1.481 4.335 1.000 32.779 96 GLY A O 1
ATOM 1513 N N . TRP A 1 97 ? 24.886 3.485 3.365 1.000 29.656 97 TRP A N 1
ATOM 1514 C CA . TRP A 1 97 ? 25.101 4.097 4.686 1.000 27.836 97 TRP A CA 1
ATOM 1515 C C . TRP A 1 97 ? 23.790 4.417 5.424 1.000 31.651 97 TRP A C 1
ATOM 1516 O O . TRP A 1 97 ? 23.714 4.280 6.644 1.000 33.982 97 TRP A O 1
ATOM 1537 N N . LEU A 1 98 ? 22.723 4.706 4.689 1.000 31.080 98 LEU A N 1
ATOM 1538 C CA . LEU A 1 98 ? 21.419 4.954 5.324 1.000 33.794 98 LEU A CA 1
ATOM 1539 C C . LEU A 1 98 ? 20.951 3.669 6.023 1.000 36.497 98 LEU A C 1
ATOM 1540 O O . LEU A 1 98 ? 20.326 3.756 7.087 1.000 38.853 98 LEU A O 1
ATOM 1556 N N . GLU A 1 99 ? 21.208 2.501 5.411 1.000 36.287 99 GLU A N 1
ATOM 1557 C CA . GLU A 1 99 ? 20.810 1.220 6.012 1.000 35.162 99 GLU A CA 1
ATOM 1558 C C . GLU A 1 99 ? 21.591 1.019 7.306 1.000 36.468 99 GLU A C 1
ATOM 1559 O O . GLU A 1 99 ? 21.049 0.428 8.238 1.000 39.542 99 GLU A O 1
ATOM 1571 N N . LEU A 1 100 ? 22.837 1.483 7.344 1.000 34.905 100 LEU A N 1
ATOM 1572 C CA . LEU A 1 100 ? 23.665 1.372 8.557 1.000 38.188 100 LEU A CA 1
ATOM 1573 C C . LEU A 1 100 ? 23.112 2.284 9.645 1.000 39.630 100 LEU A C 1
ATOM 1574 O O . LEU A 1 100 ? 23.093 1.878 10.810 1.000 43.901 100 LEU A O 1
ATOM 1590 N N . ILE A 1 101 ? 22.699 3.488 9.290 1.000 38.393 101 ILE A N 1
ATOM 1591 C CA . ILE A 1 101 ? 22.073 4.395 10.268 1.000 43.235 101 ILE A CA 1
ATOM 1592 C C . ILE A 1 101 ? 20.797 3.747 10.817 1.000 43.470 101 ILE A C 1
ATOM 1593 O O . ILE A 1 101 ? 20.529 3.858 12.013 1.000 42.793 101 ILE A O 1
ATOM 1609 N N . LYS A 1 102 ? 20.015 3.101 9.947 1.000 45.221 102 LYS A N 1
ATOM 1610 C CA . LYS A 1 102 ? 18.769 2.468 10.374 1.000 50.076 102 LYS A CA 1
ATOM 1611 C C . LYS A 1 102 ? 19.091 1.460 11.477 1.000 56.042 102 LYS A C 1
ATOM 1612 O O . LYS A 1 102 ? 18.393 1.465 12.493 1.000 60.920 102 LYS A O 1
ATOM 1631 N N . LYS A 1 103 ? 20.133 0.634 11.282 1.000 54.299 103 LYS A N 1
ATOM 1632 C CA . LYS A 1 103 ? 20.591 -0.301 12.324 1.000 60.823 103 LYS A CA 1
ATOM 1633 C C . LYS A 1 103 ? 20.945 0.476 13.594 1.000 57.649 103 LYS A C 1
ATOM 1634 O O . LYS A 1 103 ? 20.390 0.166 14.648 1.000 66.682 103 LYS A O 1
ATOM 1640 N N . LYS A 1 104 ? 21.854 1.459 13.504 1.000 53.177 104 LYS A N 1
ATOM 1641 C CA . LYS A 1 104 ? 22.320 2.206 14.676 1.000 47.905 104 LYS A CA 1
ATOM 1642 C C . LYS A 1 104 ? 21.163 2.902 15.412 1.000 47.953 104 LYS A C 1
ATOM 1643 O O . LYS A 1 104 ? 21.121 2.845 16.624 1.000 55.879 104 LYS A O 1
ATOM 1662 N N . ASP A 1 105 ? 20.275 3.606 14.699 1.000 49.386 105 ASP A N 1
ATOM 1663 C CA . ASP A 1 105 ? 19.256 4.471 15.324 1.000 47.623 105 ASP A CA 1
ATOM 1664 C C . ASP A 1 105 ? 18.076 4.657 14.360 1.000 45.697 105 ASP A C 1
ATOM 1665 O O . ASP A 1 105 ? 18.158 5.521 13.479 1.000 44.166 105 ASP A O 1
ATOM 1674 N N . VAL A 1 106 ? 16.989 3.884 14.523 1.000 47.297 106 VAL A N 1
ATOM 1675 C CA . VAL A 1 106 ? 15.888 3.949 13.549 1.000 48.110 106 VAL A CA 1
ATOM 1676 C C . VAL A 1 106 ? 15.174 5.303 13.622 1.000 44.185 106 VAL A C 1
ATOM 1677 O O . VAL A 1 106 ? 14.648 5.753 12.595 1.000 45.451 106 VAL A O 1
ATOM 1690 N N . LYS A 1 107 ? 15.138 5.920 14.819 1.000 41.698 107 LYS A N 1
ATOM 1691 C CA . LYS A 1 107 ? 14.518 7.235 14.964 1.000 42.864 107 LYS A CA 1
ATOM 1692 C C . LYS A 1 107 ? 15.249 8.208 14.060 1.000 40.641 107 LYS A C 1
ATOM 1693 O O . LYS A 1 107 ? 14.613 8.989 13.339 1.000 41.308 107 LYS A O 1
ATOM 1699 N N . LEU A 1 108 ? 16.589 8.144 14.106 1.000 39.656 108 LEU A N 1
ATOM 1700 C CA . LEU A 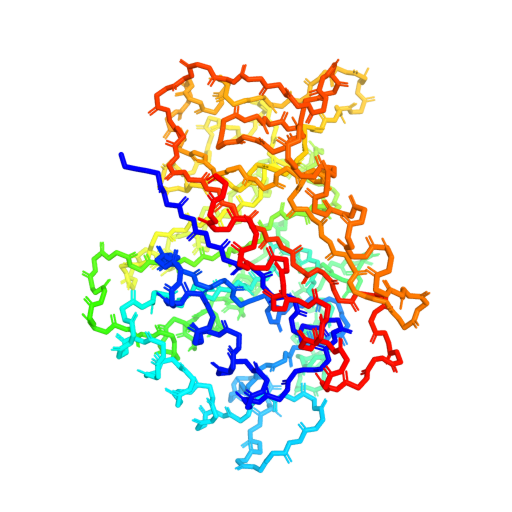1 108 ? 17.384 9.022 13.253 1.000 40.644 108 LEU A CA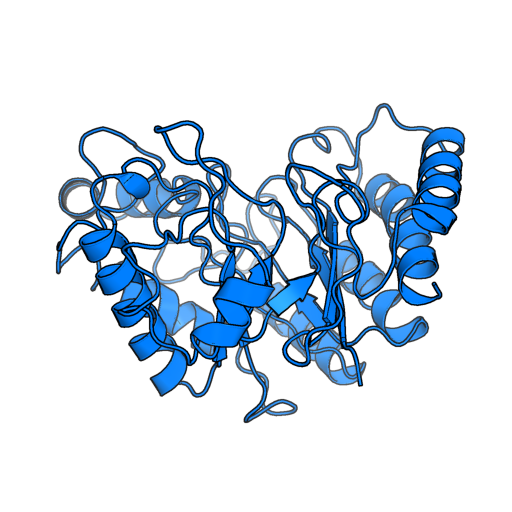 1
ATOM 1701 C C . LEU A 1 108 ? 17.140 8.710 11.787 1.000 35.621 108 LEU A C 1
ATOM 1702 O O . LEU A 1 108 ? 16.975 9.634 11.028 1.000 34.791 108 LEU A O 1
ATOM 1718 N N . TYR A 1 109 ? 17.168 7.434 11.392 1.000 33.880 109 TYR A N 1
ATOM 1719 C CA . TYR A 1 109 ? 16.870 7.056 10.022 1.000 30.330 109 TYR A CA 1
ATOM 1720 C C . TYR A 1 109 ? 15.584 7.761 9.561 1.000 33.933 109 TYR A C 1
ATOM 1721 O O . TYR A 1 109 ? 15.553 8.399 8.523 1.000 34.175 109 TYR A O 1
ATOM 1739 N N . ASN A 1 110 ? 14.506 7.625 10.337 1.000 35.455 110 ASN A N 1
ATOM 1740 C CA . ASN A 1 110 ? 13.200 8.119 9.924 1.000 36.837 110 ASN A CA 1
ATOM 1741 C C . ASN A 1 110 ? 13.192 9.642 9.782 1.000 36.118 110 ASN A C 1
ATOM 1742 O O . ASN A 1 110 ? 12.436 10.170 8.975 1.000 35.706 110 ASN A O 1
ATOM 1753 N N . ASP A 1 111 ? 14.050 10.313 10.569 1.000 33.266 111 ASP A N 1
ATOM 1754 C CA . ASP A 1 111 ? 14.214 11.750 10.565 1.000 35.349 111 ASP A CA 1
ATOM 1755 C C . ASP A 1 111 ? 15.072 12.265 9.396 1.000 32.937 111 ASP A C 1
ATOM 1756 O O . ASP A 1 111 ? 15.108 13.479 9.167 1.000 36.841 111 ASP A O 1
ATOM 1765 N N . ILE A 1 112 ? 15.781 11.375 8.661 1.000 33.928 112 ILE A N 1
ATOM 1766 C CA . ILE A 1 112 ? 16.699 11.828 7.610 1.000 31.268 112 ILE A CA 1
ATOM 1767 C C . ILE A 1 112 ? 16.462 11.219 6.232 1.000 31.384 112 ILE A C 1
ATOM 1768 O O . ILE A 1 112 ? 16.953 11.808 5.271 1.000 29.020 112 ILE A O 1
ATOM 1784 N N . VAL A 1 113 ? 15.767 10.091 6.111 1.000 31.580 113 VAL A N 1
ATOM 1785 C CA . VAL A 1 113 ? 15.545 9.511 4.787 1.000 32.152 113 VAL A CA 1
ATOM 1786 C C . VAL A 1 113 ? 14.353 10.213 4.130 1.000 30.661 113 VAL A C 1
ATOM 1787 O O . VAL A 1 113 ? 13.424 10.640 4.808 1.000 30.841 113 VAL A O 1
ATOM 1800 N N . THR A 1 114 ? 14.389 10.370 2.792 1.000 30.788 114 THR A N 1
ATOM 1801 C CA . THR A 1 114 ? 13.198 10.852 2.100 1.000 28.855 114 THR A CA 1
ATOM 1802 C C . THR A 1 114 ? 12.050 9.867 2.354 1.000 29.937 114 THR A C 1
ATOM 1803 O O . THR A 1 114 ? 12.263 8.702 2.690 1.000 30.505 114 THR A O 1
ATOM 1814 N N . ASP A 1 115 ? 10.819 10.344 2.182 1.000 30.149 115 ASP A N 1
ATOM 1815 C CA . ASP A 1 115 ? 9.634 9.546 2.445 1.000 32.849 115 ASP A CA 1
ATOM 1816 C C . ASP A 1 115 ? 9.363 8.621 1.262 1.000 34.455 115 ASP A C 1
ATOM 1817 O O . ASP A 1 115 ? 8.502 7.755 1.337 1.000 36.448 115 ASP A O 1
ATOM 1826 N N . TYR A 1 116 ? 10.054 8.824 0.146 1.000 32.464 116 TYR A N 1
ATOM 1827 C CA . TYR A 1 116 ? 9.683 8.093 -1.067 1.000 34.147 116 TYR A CA 1
ATOM 1828 C C . TYR A 1 116 ? 10.823 7.198 -1.558 1.000 32.759 116 TYR A C 1
ATOM 1829 O O . TYR A 1 116 ? 10.612 6.364 -2.421 1.000 36.266 116 TYR A O 1
ATOM 1847 N N . SER A 1 117 ? 12.031 7.386 -1.031 1.000 32.235 117 SER A N 1
ATOM 1848 C CA . SER A 1 117 ? 13.214 6.682 -1.534 1.000 30.027 117 SER A CA 1
ATOM 1849 C C . SER A 1 117 ? 14.183 6.322 -0.410 1.000 31.220 117 SER A C 1
ATOM 1850 O O . SER A 1 117 ? 14.773 7.199 0.209 1.000 33.143 117 SER A O 1
ATOM 1858 N N . GLU A 1 118 ? 14.408 5.015 -0.241 1.000 33.598 118 GLU A N 1
ATOM 1859 C CA . GLU A 1 118 ? 15.342 4.484 0.738 1.000 34.625 118 GLU A CA 1
ATOM 1860 C C . GLU A 1 118 ? 16.790 4.700 0.302 1.000 30.852 118 GLU A C 1
ATOM 1861 O O . GLU A 1 118 ? 17.691 4.453 1.085 1.000 32.982 118 GLU A O 1
ATOM 1873 N N . GLU A 1 119 ? 16.989 5.116 -0.971 1.000 30.167 119 GLU A N 1
ATOM 1874 C CA . GLU A 1 119 ? 18.299 5.399 -1.553 1.000 27.856 119 GLU A CA 1
ATOM 1875 C C . GLU A 1 119 ? 18.693 6.857 -1.324 1.000 25.727 119 GLU A C 1
ATOM 1876 O O . GLU A 1 119 ? 19.828 7.210 -1.612 1.000 27.763 119 GLU A O 1
ATOM 1888 N N . THR A 1 120 ? 17.783 7.713 -0.802 1.000 27.278 120 THR A N 1
ATOM 1889 C CA . THR A 1 120 ? 18.014 9.150 -0.870 1.000 26.524 120 THR A CA 1
ATOM 1890 C C . THR A 1 120 ? 17.857 9.800 0.508 1.000 25.433 120 THR A C 1
ATOM 1891 O O . THR A 1 120 ? 16.805 9.698 1.162 1.000 27.540 120 THR A O 1
ATOM 1902 N N . LEU A 1 121 ? 18.937 10.466 0.934 1.000 24.636 121 LEU A N 1
ATOM 1903 C CA . LEU A 1 121 ? 18.927 11.368 2.068 1.000 24.744 121 LEU A CA 1
ATOM 1904 C C . LEU A 1 121 ? 18.066 12.592 1.806 1.000 25.912 121 LEU A C 1
ATOM 1905 O O . LEU A 1 121 ? 18.070 13.123 0.690 1.000 24.587 121 LEU A O 1
ATOM 1921 N N . ASP A 1 122 ? 17.342 13.064 2.826 1.000 26.677 122 ASP A N 1
ATOM 1922 C CA . ASP A 1 122 ? 16.436 14.183 2.678 1.000 23.436 122 ASP A CA 1
ATOM 1923 C C . ASP A 1 122 ? 17.240 15.488 2.569 1.000 24.370 122 ASP A C 1
ATOM 1924 O O . ASP A 1 122 ? 17.638 16.108 3.537 1.000 23.630 122 ASP A O 1
ATOM 1933 N N . TYR A 1 123 ? 17.463 15.925 1.340 1.000 23.108 123 TYR A N 1
ATOM 1934 C CA . TYR A 1 123 ? 18.195 17.142 1.016 1.000 23.382 123 TYR A CA 1
ATOM 1935 C C . TYR A 1 123 ? 17.260 18.334 0.917 1.000 22.311 123 TYR A C 1
ATOM 1936 O O . TYR A 1 123 ? 17.711 19.440 0.580 1.000 22.776 123 TYR A O 1
ATOM 1954 N N . TYR A 1 124 ? 15.965 18.091 1.158 1.000 23.394 124 TYR A N 1
ATOM 1955 C CA . TYR A 1 124 ? 14.969 19.149 0.982 1.000 24.290 124 TYR A CA 1
ATOM 1956 C C . TYR A 1 124 ? 14.881 19.969 2.266 1.000 24.484 124 TYR A C 1
ATOM 1957 O O . TYR A 1 124 ? 13.841 19.937 2.934 1.000 30.607 124 TYR A O 1
ATOM 1975 N N . ASP A 1 125 ? 15.966 20.683 2.594 1.000 24.776 125 ASP A N 1
ATOM 1976 C CA . ASP A 1 125 ? 15.916 21.585 3.742 1.000 25.326 125 ASP A CA 1
ATOM 1977 C C . ASP A 1 125 ? 15.619 20.789 5.036 1.000 26.276 125 ASP A C 1
ATOM 1978 O O . ASP A 1 125 ? 14.584 21.047 5.698 1.000 27.975 125 ASP A O 1
ATOM 1987 N N . ASN A 1 126 ? 16.512 19.862 5.399 1.000 25.400 126 ASN A N 1
ATOM 1988 C CA . ASN A 1 126 ? 16.353 19.072 6.620 1.000 27.434 126 ASN A CA 1
ATOM 1989 C C . ASN A 1 126 ? 17.661 19.200 7.406 1.000 26.598 126 ASN A C 1
ATOM 1990 O O . ASN A 1 126 ? 18.683 18.690 6.982 1.000 25.048 126 ASN A O 1
ATOM 2001 N N . ARG A 1 127 ? 17.613 19.870 8.578 1.000 28.355 127 ARG A N 1
ATOM 2002 C CA . ARG A 1 127 ? 18.835 20.153 9.336 1.000 28.784 127 ARG A CA 1
ATOM 2003 C C . ARG A 1 127 ? 19.435 18.873 9.948 1.000 30.368 127 ARG A C 1
ATOM 2004 O O . ARG A 1 127 ? 20.642 18.747 9.992 1.000 30.968 127 ARG A O 1
ATOM 2025 N N . VAL A 1 128 ? 18.576 17.980 10.468 1.000 30.525 128 VAL A N 1
ATOM 2026 C CA . VAL A 1 128 ? 19.078 16.764 11.111 1.000 31.259 128 VAL A CA 1
ATOM 2027 C C . VAL A 1 128 ? 19.758 15.887 10.056 1.000 29.000 128 VAL A C 1
ATOM 2028 O O . VAL A 1 128 ? 20.776 15.280 10.345 1.000 29.952 128 VAL A O 1
ATOM 2041 N N . ALA A 1 129 ? 19.154 15.830 8.854 1.000 26.737 129 ALA A N 1
ATOM 2042 C CA . ALA A 1 129 ? 19.767 15.101 7.741 1.000 28.025 129 ALA A CA 1
ATOM 2043 C C . ALA A 1 129 ? 21.148 15.673 7.430 1.000 28.355 129 ALA A C 1
ATOM 2044 O O . ALA A 1 129 ? 22.096 14.905 7.288 1.000 25.938 129 ALA A O 1
ATOM 2051 N N . LEU A 1 130 ? 21.250 17.006 7.350 1.000 28.518 130 LEU A N 1
ATOM 2052 C CA . LEU A 1 130 ? 22.543 17.650 7.083 1.000 30.725 130 LEU A CA 1
ATOM 2053 C C . LEU A 1 130 ? 23.550 17.373 8.204 1.000 29.166 130 LEU A C 1
ATOM 2054 O O . LEU A 1 130 ? 24.718 17.167 7.922 1.000 28.989 130 LEU A O 1
ATOM 2070 N N A ASP A 1 131 ? 23.115 17.512 9.473 0.500 29.736 131 ASP A N 1
ATOM 2071 N N B ASP A 1 131 ? 23.109 17.497 9.470 0.500 31.336 131 ASP A N 1
ATOM 2072 C CA A ASP A 1 131 ? 24.013 17.279 10.607 0.500 31.540 131 ASP A CA 1
ATOM 2073 C CA B ASP A 1 131 ? 24.019 17.290 10.597 0.500 32.822 131 ASP A CA 1
ATOM 2074 C C A ASP A 1 131 ? 24.578 15.859 10.564 0.500 29.133 131 ASP A C 1
ATOM 2075 C C B ASP A 1 131 ? 24.570 15.860 10.585 0.500 30.356 131 ASP A C 1
ATOM 2076 O O A ASP A 1 131 ? 25.744 15.660 10.881 0.500 29.823 131 ASP A O 1
ATOM 2077 O O B ASP A 1 131 ? 25.747 15.662 10.875 0.500 32.881 131 ASP A O 1
ATOM 2094 N N . THR A 1 132 ? 23.714 14.883 10.270 1.000 30.043 132 THR A N 1
ATOM 2095 C CA . THR A 1 132 ? 24.144 13.485 10.208 1.000 32.055 132 THR A CA 1
ATOM 2096 C C . THR A 1 132 ? 25.167 13.334 9.085 1.000 30.391 132 THR A C 1
ATOM 2097 O O . THR A 1 132 ? 26.211 12.726 9.309 1.000 28.962 132 THR A O 1
ATOM 2108 N N . VAL A 1 133 ? 24.842 13.893 7.905 1.000 28.987 133 VAL A N 1
ATOM 2109 C CA . VAL A 1 133 ? 25.784 13.801 6.799 1.000 30.995 133 VAL A CA 1
ATOM 2110 C C . VAL A 1 133 ? 27.118 14.412 7.181 1.000 27.336 133 VAL A C 1
ATOM 2111 O O . VAL A 1 133 ? 28.214 13.937 6.848 1.000 28.991 133 VAL A O 1
ATOM 2124 N N . ASN A 1 134 ? 27.006 15.570 7.806 1.000 27.769 134 ASN A N 1
ATOM 2125 C CA . ASN A 1 134 ? 28.225 16.299 8.141 1.000 28.381 134 ASN A CA 1
ATOM 2126 C C . ASN A 1 134 ? 29.128 15.559 9.134 1.000 30.691 134 ASN A C 1
ATOM 2127 O O . ASN A 1 134 ? 30.372 15.691 9.064 1.000 32.433 134 ASN A O 1
ATOM 2138 N N . GLN A 1 135 ? 28.511 14.790 10.043 1.000 30.967 135 GLN A N 1
ATOM 2139 C CA . GLN A 1 135 ? 29.313 13.981 10.941 1.000 32.503 135 GLN A CA 1
ATOM 2140 C C . GLN A 1 135 ? 30.072 12.903 10.157 1.000 30.739 135 GLN A C 1
ATOM 2141 O O . GLN A 1 135 ? 31.227 12.638 10.435 1.000 33.039 135 GLN A O 1
ATOM 2155 N N . LEU A 1 136 ? 29.390 12.259 9.204 1.000 30.852 136 LEU A N 1
ATOM 2156 C CA . LEU A 1 136 ? 30.023 11.262 8.361 1.000 28.893 136 LEU A CA 1
ATOM 2157 C C . LEU A 1 136 ? 31.135 11.893 7.536 1.000 26.441 136 LEU A C 1
ATOM 2158 O O . LEU A 1 136 ? 32.215 11.312 7.442 1.000 26.612 136 LEU A O 1
ATOM 2174 N N . LEU A 1 137 ? 30.864 13.071 6.948 1.000 26.508 137 LEU A N 1
ATOM 2175 C CA . LEU A 1 137 ? 31.873 13.748 6.151 1.000 28.305 137 LEU A CA 1
ATOM 2176 C C . LEU A 1 137 ? 33.098 14.074 7.000 1.000 27.957 137 LEU A C 1
ATOM 2177 O O . LEU A 1 137 ? 34.230 13.937 6.535 1.000 30.864 137 LEU A O 1
ATOM 2193 N N . ASP A 1 138 ? 32.895 14.472 8.242 1.000 29.958 138 ASP A N 1
ATOM 2194 C CA . ASP A 1 138 ? 34.033 14.825 9.123 1.000 31.788 138 ASP A CA 1
ATOM 2195 C C . ASP A 1 138 ? 34.962 13.627 9.309 1.000 28.588 138 ASP A C 1
ATOM 2196 O O . ASP A 1 138 ? 36.162 13.790 9.315 1.000 29.619 138 ASP A O 1
ATOM 2205 N N . GLU A 1 139 ? 34.389 12.432 9.464 1.000 27.725 139 GLU A N 1
ATOM 2206 C CA . GLU A 1 139 ? 35.170 11.210 9.635 1.000 28.038 139 GLU A CA 1
ATOM 2207 C C . GLU A 1 139 ? 35.923 10.914 8.331 1.000 27.045 139 GLU A C 1
ATOM 2208 O O . GLU A 1 139 ? 37.101 10.592 8.374 1.000 30.780 139 GLU A O 1
ATOM 2220 N N . VAL A 1 140 ? 35.219 11.075 7.198 1.000 26.214 140 VAL A N 1
ATOM 2221 C CA . VAL A 1 140 ? 35.816 10.764 5.896 1.000 24.734 140 VAL A CA 1
ATOM 2222 C C . VAL A 1 140 ? 36.983 11.719 5.617 1.000 24.846 140 VAL A C 1
ATOM 2223 O O . VAL A 1 140 ? 38.048 11.270 5.173 1.000 28.252 140 VAL A O 1
ATOM 2236 N N . LEU A 1 141 ? 36.806 13.006 5.879 1.000 25.056 141 LEU A N 1
ATOM 2237 C CA . LEU A 1 141 ? 37.855 13.991 5.635 1.000 26.047 141 LEU A CA 1
ATOM 2238 C C . LEU A 1 141 ? 39.103 13.777 6.491 1.000 27.982 141 LEU A C 1
ATOM 2239 O O . LEU A 1 141 ? 40.223 13.990 6.002 1.000 30.788 141 LEU A O 1
ATOM 2255 N N . ASP A 1 142 ? 38.934 13.371 7.786 1.000 30.574 142 ASP A N 1
ATOM 2256 C CA . ASP A 1 142 ? 40.066 12.929 8.570 1.000 32.374 142 ASP A CA 1
ATOM 2257 C C . ASP A 1 142 ? 40.733 11.678 8.001 1.000 30.268 142 ASP A C 1
ATOM 2258 O O . ASP A 1 142 ? 41.965 11.640 7.939 1.000 32.854 142 ASP A O 1
ATOM 2267 N N . LEU A 1 143 ? 39.937 10.618 7.707 1.000 28.772 143 LEU A N 1
ATOM 2268 C CA . LEU A 1 143 ? 40.472 9.349 7.220 1.000 28.872 143 LEU A CA 1
ATOM 2269 C C . LEU A 1 143 ? 41.344 9.555 5.998 1.000 29.743 143 LEU A C 1
ATOM 2270 O O . LEU A 1 143 ? 42.352 8.858 5.862 1.000 30.607 143 LEU A O 1
ATOM 2286 N N . PHE A 1 144 ? 40.903 10.444 5.097 1.000 26.984 144 PHE A N 1
ATOM 2287 C CA . PHE A 1 144 ? 41.614 10.610 3.831 1.000 26.013 144 PHE A CA 1
ATOM 2288 C C . PHE A 1 144 ? 42.639 11.750 3.856 1.000 25.391 144 PHE A C 1
ATOM 2289 O O . PHE A 1 144 ? 43.182 12.156 2.837 1.000 27.759 144 PHE A O 1
ATOM 2306 N N . TYR A 1 145 ? 42.945 12.287 5.027 1.000 27.154 145 TYR A N 1
ATOM 2307 C CA . TYR A 1 145 ? 43.991 13.298 5.125 1.000 26.563 145 TYR A CA 1
ATOM 2308 C C . TYR A 1 145 ? 45.333 12.796 4.569 1.000 29.716 145 TYR A C 1
ATOM 2309 O O . TYR A 1 145 ? 45.822 11.715 4.936 1.000 28.946 145 TYR A O 1
ATOM 2327 N N . GLN A 1 146 ? 45.935 13.624 3.687 1.000 26.005 146 GLN A N 1
ATOM 2328 C CA . GLN A 1 146 ? 47.128 13.293 2.937 1.000 25.617 146 GLN A CA 1
ATOM 2329 C C . GLN A 1 146 ? 48.017 14.529 2.948 1.000 28.316 146 GLN A C 1
ATOM 2330 O O . GLN A 1 146 ? 47.980 15.362 2.035 1.000 30.913 146 GLN A O 1
ATOM 2344 N N . PRO A 1 147 ? 48.876 14.676 3.976 1.000 31.168 147 PRO A N 1
ATOM 2345 C CA . PRO A 1 147 ? 49.722 15.868 4.080 1.000 33.884 147 PRO A CA 1
ATOM 2346 C C . PRO A 1 147 ? 50.595 16.182 2.862 1.000 33.805 147 PRO A C 1
ATOM 2347 O O . PRO A 1 147 ? 50.899 17.345 2.581 1.000 35.330 147 PRO A O 1
ATOM 2358 N N . LYS A 1 148 ? 51.013 15.152 2.129 1.000 34.268 148 LYS A N 1
ATOM 2359 C CA . LYS A 1 148 ? 51.836 15.366 0.941 1.000 35.374 148 LYS A CA 1
ATOM 2360 C C . LYS A 1 148 ? 51.124 16.265 -0.079 1.000 33.101 148 LYS A C 1
ATOM 2361 O O . LYS A 1 148 ? 51.741 17.025 -0.832 1.000 33.757 148 LYS A O 1
ATOM 2380 N N . PHE A 1 149 ? 49.805 16.174 -0.091 1.000 31.110 149 PHE A N 1
ATOM 2381 C CA . PHE A 1 149 ? 48.953 16.920 -1.015 1.000 30.548 149 PHE A CA 1
ATOM 2382 C C . PHE A 1 149 ? 48.131 17.989 -0.307 1.000 33.804 149 PHE A C 1
ATOM 2383 O O . PHE A 1 149 ? 47.083 18.393 -0.801 1.000 32.763 149 PHE A O 1
ATOM 2400 N N . GLU A 1 150 ? 48.622 18.496 0.822 1.000 35.507 150 GLU A N 1
ATOM 2401 C CA . GLU A 1 150 ? 47.993 19.623 1.490 1.000 39.389 150 GLU A CA 1
ATOM 2402 C C . GLU A 1 150 ? 47.790 20.797 0.541 1.000 36.576 150 GLU A C 1
ATOM 2403 O O . GLU A 1 150 ? 48.743 21.246 -0.076 1.000 41.454 150 GLU A O 1
ATOM 2415 N N . GLY A 1 151 ? 46.573 21.343 0.497 1.000 39.091 151 GLY A N 1
ATOM 2416 C CA . GLY A 1 151 ? 46.273 22.419 -0.421 1.000 38.116 151 GLY A CA 1
ATOM 2417 C C . GLY A 1 151 ? 45.792 21.920 -1.789 1.000 34.402 151 GLY A C 1
ATOM 2418 O O . GLY A 1 151 ? 45.450 22.744 -2.631 1.000 35.096 151 GLY A O 1
ATOM 2422 N N . LYS A 1 152 ? 45.803 20.598 -2.017 1.000 33.404 152 LYS A N 1
ATOM 2423 C CA . LYS A 1 152 ? 45.423 20.053 -3.320 1.000 30.681 152 LYS A CA 1
ATOM 2424 C C . LYS A 1 152 ? 44.409 18.921 -3.169 1.000 27.701 152 LYS A C 1
ATOM 2425 O O . LYS A 1 152 ? 44.004 18.333 -4.162 1.000 27.704 152 LYS A O 1
ATOM 2437 N N . GLN A 1 153 ? 43.988 18.615 -1.941 1.000 25.937 153 GLN A N 1
ATOM 2438 C CA . GLN A 1 153 ? 43.090 17.479 -1.763 1.000 21.315 153 GLN A CA 1
ATOM 2439 C C . GLN A 1 153 ? 41.731 17.797 -2.379 1.000 22.220 153 GLN A C 1
ATOM 2440 O O . GLN A 1 153 ? 41.326 18.964 -2.385 1.000 25.046 153 GLN A O 1
ATOM 2454 N N . ARG A 1 154 ? 41.045 16.763 -2.858 1.000 22.143 154 ARG A N 1
ATOM 2455 C CA . ARG A 1 154 ? 39.708 16.933 -3.392 1.000 20.694 154 ARG A CA 1
ATOM 2456 C C . ARG A 1 154 ? 38.815 15.831 -2.837 1.000 20.501 154 ARG A C 1
ATOM 2457 O O . ARG A 1 154 ? 39.336 14.774 -2.419 1.000 20.490 154 ARG A O 1
ATOM 2478 N N . ILE A 1 155 ? 37.515 16.075 -2.835 1.000 19.397 155 ILE A N 1
ATOM 2479 C CA . ILE A 1 155 ? 36.559 15.045 -2.431 1.000 18.838 155 ILE A CA 1
ATOM 2480 C C . ILE A 1 155 ? 35.377 15.100 -3.395 1.000 18.098 155 ILE A C 1
ATOM 2481 O O . ILE A 1 155 ? 34.882 16.185 -3.671 1.000 20.059 155 ILE A O 1
ATOM 2497 N N . VAL A 1 156 ? 34.968 13.937 -3.863 1.000 18.541 156 VAL A N 1
ATOM 2498 C CA . VAL A 1 156 ? 33.765 13.851 -4.662 1.000 19.406 156 VAL A CA 1
ATOM 2499 C C . VAL A 1 156 ? 32.597 13.607 -3.726 1.000 20.054 156 VAL A C 1
ATOM 2500 O O . VAL A 1 156 ? 32.636 12.679 -2.898 1.000 21.057 156 VAL A O 1
ATOM 2513 N N . LEU A 1 157 ? 31.569 14.423 -3.895 1.000 20.530 157 LEU A N 1
ATOM 2514 C CA . LEU A 1 157 ? 30.397 14.446 -3.027 1.000 18.315 157 LEU A CA 1
ATOM 2515 C C . LEU A 1 157 ? 29.145 13.883 -3.686 1.000 18.510 157 LEU A C 1
ATOM 2516 O O . LEU A 1 157 ? 28.046 13.988 -3.161 1.000 19.086 157 LEU A O 1
ATOM 2532 N N . GLY A 1 158 ? 29.298 13.403 -4.943 1.000 17.930 158 GLY A N 1
ATOM 2533 C CA . GLY A 1 158 ? 28.211 12.711 -5.631 1.000 17.917 158 GLY A CA 1
ATOM 2534 C C . GLY A 1 158 ? 27.380 13.689 -6.465 1.000 17.581 158 GLY A C 1
ATOM 2535 O O . GLY A 1 158 ? 27.908 14.411 -7.339 1.000 17.631 158 GLY A O 1
ATOM 2539 N N . GLY A 1 159 ? 26.094 13.789 -6.121 1.000 18.191 159 GLY A N 1
ATOM 2540 C CA . GLY A 1 159 ? 25.163 14.634 -6.819 1.000 17.993 159 GLY A CA 1
ATOM 2541 C C . GLY A 1 159 ? 24.661 14.031 -8.136 1.000 17.205 159 GLY A C 1
ATOM 2542 O O . GLY A 1 159 ? 24.013 14.749 -8.906 1.000 18.507 159 GLY A O 1
ATOM 2546 N N . ASP A 1 160 ? 24.932 12.763 -8.359 1.000 17.255 160 ASP A N 1
ATOM 2547 C CA . ASP A 1 160 ? 24.416 12.096 -9.560 1.000 18.299 160 ASP A CA 1
ATOM 2548 C C . ASP A 1 160 ? 23.030 11.500 -9.340 1.000 20.219 160 ASP A C 1
ATOM 2549 O O . ASP A 1 160 ? 22.760 10.861 -8.301 1.000 21.002 160 ASP A O 1
ATOM 2558 N N . GLU A 1 161 ? 22.205 11.599 -10.401 1.000 20.585 161 GLU A N 1
ATOM 2559 C CA . GLU A 1 161 ? 20.929 10.891 -10.532 1.000 20.865 161 GLU A CA 1
ATOM 2560 C C . GLU A 1 161 ? 20.033 11.108 -9.305 1.000 20.399 161 GLU A C 1
ATOM 2561 O O . GLU A 1 161 ? 19.525 10.157 -8.683 1.000 21.658 161 GLU A O 1
ATOM 2573 N N . VAL A 1 162 ? 19.875 12.374 -8.953 1.000 19.609 162 VAL A N 1
ATOM 2574 C CA . VAL A 1 162 ? 19.178 12.728 -7.714 1.000 20.385 162 VAL A CA 1
ATOM 2575 C C . VAL A 1 162 ? 17.680 12.883 -7.984 1.000 21.652 162 VAL A C 1
ATOM 2576 O O . VAL A 1 162 ? 17.272 13.847 -8.593 1.000 21.839 162 VAL A O 1
ATOM 2589 N N . SER A 1 163 ? 16.846 11.972 -7.474 1.000 24.640 163 SER A N 1
ATOM 2590 C CA . SER A 1 163 ? 15.410 12.082 -7.702 1.000 25.746 163 SER A CA 1
ATOM 2591 C C . SER A 1 163 ? 14.897 13.393 -7.112 1.000 27.243 163 SER A C 1
ATOM 2592 O O . SER A 1 163 ? 15.341 13.836 -6.045 1.000 24.097 163 SER A O 1
ATOM 2600 N N . GLY A 1 164 ? 13.953 14.003 -7.826 1.000 25.008 164 GLY A N 1
ATOM 2601 C CA . GLY A 1 164 ? 13.336 15.250 -7.418 1.000 25.070 164 GLY A CA 1
ATOM 2602 C C . GLY A 1 164 ? 14.179 16.504 -7.662 1.000 22.614 164 GLY A C 1
ATOM 2603 O O . GLY A 1 164 ? 13.680 17.609 -7.471 1.000 23.507 164 GLY A O 1
ATOM 2607 N N . SER A 1 165 ? 15.426 16.345 -8.122 1.000 20.825 165 SER A N 1
ATOM 2608 C CA . SER A 1 165 ? 16.369 17.440 -8.171 1.000 19.447 165 SER A CA 1
ATOM 2609 C C . SER A 1 165 ? 16.017 18.429 -9.280 1.000 18.398 165 SER A C 1
ATOM 2610 O O . SER A 1 165 ? 16.361 19.586 -9.201 1.000 18.146 165 SER A O 1
ATOM 2618 N N . GLU A 1 166 ? 15.364 17.985 -10.352 1.000 20.247 166 GLU A N 1
ATOM 2619 C CA . GLU A 1 166 ? 15.088 18.939 -11.418 1.000 21.229 166 GLU A CA 1
ATOM 2620 C C . GLU A 1 166 ? 13.994 19.929 -11.011 1.000 20.201 166 GLU A C 1
ATOM 2621 O O . GLU A 1 166 ? 14.080 21.140 -11.276 1.000 21.367 166 GLU A O 1
ATOM 2633 N N . VAL A 1 167 ? 12.943 19.429 -10.367 1.000 19.921 167 VAL A N 1
ATOM 2634 C CA . VAL A 1 167 ? 11.887 20.278 -9.827 1.000 20.539 167 VAL A CA 1
ATOM 2635 C C . VAL A 1 167 ? 12.409 21.030 -8.591 1.000 19.834 167 VAL A C 1
ATOM 2636 O O . VAL A 1 167 ? 12.253 22.235 -8.477 1.000 23.198 167 VAL A O 1
ATOM 2649 N N . HIS A 1 168 ? 13.014 20.308 -7.656 1.000 20.130 168 HIS A N 1
ATOM 2650 C CA . HIS A 1 168 ? 13.424 20.894 -6.377 1.000 19.677 168 HIS A CA 1
ATOM 2651 C C . HIS A 1 168 ? 14.901 21.293 -6.417 1.000 21.343 168 HIS A C 1
ATOM 2652 O O . HIS A 1 168 ? 15.709 20.981 -5.549 1.000 18.613 168 HIS A O 1
ATOM 2667 N N . GLN A 1 169 ? 15.280 22.012 -7.477 1.000 20.073 169 GLN A N 1
ATOM 2668 C CA . GLN A 1 169 ? 16.683 22.250 -7.805 1.000 19.066 169 GLN A CA 1
ATOM 2669 C C . GLN A 1 169 ? 17.348 23.169 -6.780 1.000 18.776 169 GLN A C 1
ATOM 2670 O O . GLN A 1 169 ? 18.497 22.948 -6.430 1.000 18.056 169 GLN A O 1
ATOM 2684 N N . LEU A 1 170 ? 16.669 24.218 -6.321 1.000 19.829 170 LEU A N 1
ATOM 2685 C CA . LEU A 1 170 ? 17.342 25.114 -5.380 1.000 19.519 170 LEU A CA 1
ATOM 2686 C C . LEU A 1 170 ? 17.578 2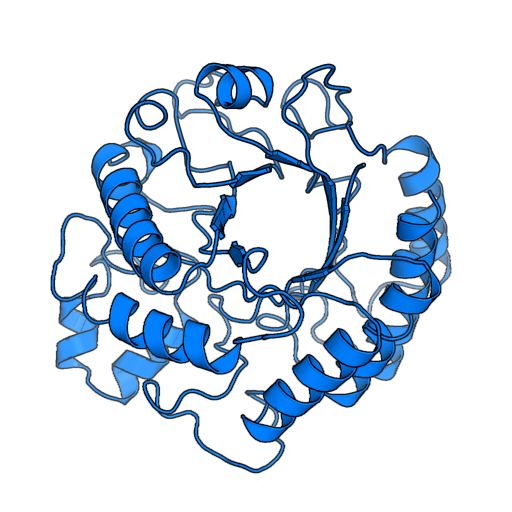4.438 -4.013 1.000 18.989 170 LEU A C 1
ATOM 2687 O O . LEU A 1 170 ? 18.625 24.680 -3.430 1.000 19.448 170 LEU A O 1
ATOM 2703 N N . ASP A 1 171 ? 16.715 23.504 -3.607 1.000 19.552 171 ASP A N 1
ATOM 2704 C CA . ASP A 1 171 ? 16.998 22.702 -2.412 1.000 19.713 171 ASP A CA 1
ATOM 2705 C C . ASP A 1 171 ? 18.214 21.799 -2.628 1.000 18.700 171 ASP A C 1
ATOM 2706 O O . ASP A 1 171 ? 19.099 21.660 -1.786 1.000 20.127 171 ASP A O 1
ATOM 2715 N N . PHE A 1 172 ? 18.301 21.155 -3.797 1.000 18.012 172 PHE A N 1
ATOM 2716 C CA . PHE A 1 172 ? 19.434 20.304 -4.120 1.000 18.288 172 PHE A CA 1
ATOM 2717 C C . PHE A 1 172 ? 20.734 21.118 -4.056 1.000 18.878 172 PHE A C 1
ATOM 2718 O O . PHE A 1 172 ? 21.742 20.696 -3.481 1.000 20.654 172 PHE A O 1
ATOM 2735 N N . ILE A 1 173 ? 20.738 22.285 -4.733 1.000 18.398 173 ILE A N 1
ATOM 2736 C CA . ILE A 1 173 ? 21.916 23.130 -4.750 1.000 18.304 173 ILE A CA 1
ATOM 2737 C C . ILE A 1 173 ? 22.307 23.630 -3.343 1.000 18.977 173 ILE A C 1
ATOM 2738 O O . ILE A 1 173 ? 23.475 23.658 -3.006 1.000 19.188 173 ILE A O 1
ATOM 2754 N N . ASP A 1 174 ? 21.332 24.081 -2.560 1.000 18.768 174 ASP A N 1
ATOM 2755 C CA . ASP A 1 174 ? 21.589 24.509 -1.182 1.000 19.199 174 ASP A CA 1
ATOM 2756 C C . ASP A 1 174 ? 22.257 23.369 -0.411 1.000 18.490 174 ASP A C 1
ATOM 2757 O O . ASP A 1 174 ? 23.191 23.625 0.356 1.000 20.629 174 ASP A O 1
ATOM 2766 N N . PHE A 1 175 ? 21.760 22.145 -0.569 1.000 19.302 175 PHE A N 1
ATOM 2767 C CA . PHE A 1 175 ? 22.331 20.996 0.131 1.000 19.878 175 PHE A CA 1
ATOM 2768 C C . PHE A 1 175 ? 23.789 20.808 -0.279 1.000 20.218 175 PHE A C 1
ATOM 2769 O O . PHE A 1 175 ? 24.667 20.635 0.550 1.000 21.296 175 PHE A O 1
ATOM 2786 N N . MET A 1 176 ? 24.031 20.802 -1.617 1.000 19.432 176 MET A N 1
ATOM 2787 C CA . MET A 1 176 ? 25.387 20.609 -2.115 1.000 18.652 176 MET A CA 1
ATOM 2788 C C . MET A 1 176 ? 26.318 21.731 -1.614 1.000 19.698 176 MET A C 1
ATOM 2789 O O . MET A 1 176 ? 27.476 21.490 -1.264 1.000 20.381 176 MET A O 1
ATOM 2803 N N . ASN A 1 177 ? 25.801 22.963 -1.535 1.000 19.804 177 ASN A N 1
ATOM 2804 C CA . ASN A 1 177 ? 26.607 24.088 -1.031 1.000 19.350 177 ASN A CA 1
ATOM 2805 C C . ASN A 1 177 ? 26.961 23.872 0.451 1.000 20.559 177 ASN A C 1
ATOM 2806 O O . ASN A 1 177 ? 28.059 24.203 0.853 1.000 21.590 177 ASN A O 1
ATOM 2817 N N . GLN A 1 178 ? 26.013 23.349 1.220 1.000 21.735 178 GLN A N 1
ATOM 2818 C CA . GLN A 1 178 ? 26.272 23.126 2.666 1.000 21.854 178 GLN A CA 1
ATOM 2819 C C . GLN A 1 178 ? 27.382 22.082 2.825 1.000 22.371 178 GLN A C 1
ATOM 2820 O O . GLN A 1 178 ? 28.306 22.312 3.609 1.000 24.318 178 GLN A O 1
ATOM 2834 N N . ILE A 1 179 ? 27.320 20.958 2.101 1.000 22.064 179 ILE A N 1
ATOM 2835 C CA . ILE A 1 179 ? 28.365 19.954 2.301 1.000 22.512 179 ILE A CA 1
ATOM 2836 C C . ILE A 1 179 ? 29.675 20.453 1.692 1.000 22.461 179 ILE A C 1
ATOM 2837 O O . ILE A 1 179 ? 30.734 20.071 2.152 1.000 23.174 179 ILE A O 1
ATOM 2853 N N . ALA A 1 180 ? 29.600 21.279 0.636 1.000 22.670 180 ALA A N 1
ATOM 2854 C CA . ALA A 1 180 ? 30.830 21.882 0.151 1.000 24.939 180 ALA A CA 1
ATOM 2855 C C . ALA A 1 180 ? 31.458 22.737 1.228 1.000 26.026 180 ALA A C 1
ATOM 2856 O O . ALA A 1 180 ? 32.674 22.719 1.366 1.000 24.737 180 A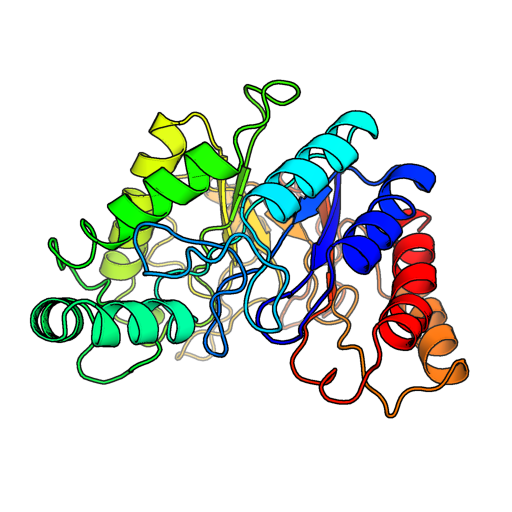LA A O 1
ATOM 2863 N N . SER A 1 181 ? 30.628 23.494 1.966 1.000 23.374 181 SER A N 1
ATOM 2864 C CA . SER A 1 181 ? 31.175 24.306 3.036 1.000 25.448 181 SER A CA 1
ATOM 2865 C C . SER A 1 181 ? 31.950 23.408 3.995 1.000 23.230 181 SER A C 1
ATOM 2866 O O . SER A 1 181 ? 33.022 23.797 4.443 1.000 26.011 181 SER A O 1
ATOM 2874 N N . THR A 1 182 ? 31.382 22.259 4.367 1.000 25.176 182 THR A N 1
ATOM 2875 C CA . THR A 1 182 ? 31.994 21.370 5.355 1.000 25.560 182 THR A CA 1
ATOM 2876 C C . THR A 1 182 ? 33.372 20.930 4.846 1.000 25.256 182 THR A C 1
ATOM 2877 O O . THR A 1 182 ? 34.370 20.971 5.547 1.000 26.691 182 THR A O 1
ATOM 2888 N N . VAL A 1 183 ? 33.453 20.512 3.574 1.000 24.149 183 VAL A N 1
ATOM 2889 C CA . VAL A 1 183 ? 34.733 19.963 3.122 1.000 24.165 183 VAL A CA 1
ATOM 2890 C C . VAL A 1 183 ? 35.771 21.074 2.948 1.000 24.523 183 VAL A C 1
ATOM 2891 O O . VAL A 1 183 ? 36.980 20.859 3.135 1.000 27.775 183 VAL A O 1
ATOM 2904 N N . LYS A 1 184 ? 35.310 22.263 2.566 1.000 25.671 184 LYS A N 1
ATOM 2905 C CA . LYS A 1 184 ? 36.226 23.371 2.369 1.000 26.641 184 LYS A CA 1
ATOM 2906 C C . LYS A 1 184 ? 36.874 23.799 3.696 1.000 29.036 184 LYS A C 1
ATOM 2907 O O . LYS A 1 184 ? 38.011 24.272 3.725 1.000 31.616 184 LYS A O 1
ATOM 2926 N N . GLU A 1 185 ? 36.177 23.574 4.826 1.000 30.475 185 GLU A N 1
ATOM 2927 C CA . GLU A 1 185 ? 36.745 23.901 6.116 1.000 32.643 185 GLU A CA 1
ATOM 2928 C C . GLU A 1 185 ? 37.914 22.974 6.474 1.000 31.764 185 GLU A C 1
ATOM 2929 O O . GLU A 1 185 ? 38.717 23.319 7.333 1.000 36.075 185 GLU A O 1
ATOM 2941 N N . SER A 1 186 ? 38.040 21.833 5.792 1.000 30.074 186 SER A N 1
ATOM 2942 C CA . SER A 1 186 ? 39.150 20.911 5.938 1.000 30.858 186 SER A CA 1
ATOM 2943 C C . SER A 1 186 ? 40.111 21.038 4.755 1.000 29.593 186 SER A C 1
ATOM 2944 O O . SER A 1 186 ? 40.965 20.177 4.583 1.000 29.921 186 SER A O 1
ATOM 2952 N N . LYS A 1 187 ? 39.972 22.126 3.980 1.000 29.343 187 LYS A N 1
ATOM 2953 C CA . LYS A 1 187 ? 40.832 22.487 2.849 1.000 32.379 187 LYS A CA 1
ATOM 2954 C C . LYS A 1 187 ? 40.755 21.464 1.708 1.000 27.928 187 LYS A C 1
ATOM 2955 O O . LYS A 1 187 ? 41.702 21.298 0.923 1.000 26.716 187 LYS A O 1
ATOM 2967 N N . TYR A 1 188 ? 39.614 20.784 1.569 1.000 25.524 188 TYR A N 1
ATOM 2968 C CA . TYR A 1 188 ? 39.389 19.984 0.386 1.000 24.982 188 TYR A CA 1
ATOM 2969 C C . TYR A 1 188 ? 38.592 20.785 -0.653 1.000 23.855 188 TYR A C 1
ATOM 2970 O O . TYR A 1 188 ? 37.649 21.496 -0.327 1.000 25.475 188 TYR A O 1
ATOM 2988 N N . GLU A 1 189 ? 38.906 20.543 -1.926 1.000 21.630 189 GLU A N 1
ATOM 2989 C CA . GLU A 1 189 ? 38.088 21.051 -3.022 1.000 22.432 189 GLU A CA 1
ATOM 2990 C C . GLU A 1 189 ? 36.939 20.072 -3.240 1.000 20.240 189 GLU A C 1
ATOM 2991 O O . GLU A 1 189 ? 37.169 18.870 -3.387 1.000 21.305 189 GLU A O 1
ATOM 3003 N N . PRO A 1 190 ? 35.688 20.563 -3.245 1.000 20.667 190 PRO A N 1
ATOM 3004 C CA . PRO A 1 190 ? 34.536 19.715 -3.535 1.000 18.956 190 PRO A CA 1
ATOM 3005 C C . PRO A 1 190 ? 34.386 19.473 -5.038 1.000 18.492 190 PRO A C 1
ATOM 3006 O O . PRO A 1 190 ? 34.660 20.353 -5.841 1.000 19.171 190 PRO A O 1
ATOM 3017 N N . GLN A 1 191 ? 33.872 18.285 -5.333 1.000 19.165 191 GLN A N 1
ATOM 3018 C CA . GLN A 1 191 ? 33.562 17.903 -6.693 1.000 16.711 191 GLN A CA 1
ATOM 3019 C C . GLN A 1 191 ? 32.211 17.219 -6.723 1.000 18.186 191 GLN A C 1
ATOM 3020 O O . GLN A 1 191 ? 31.801 16.579 -5.754 1.000 18.674 191 GLN A O 1
ATOM 3034 N N . MET A 1 192 ? 31.519 17.300 -7.871 1.000 16.398 192 MET A N 1
ATOM 3035 C CA . MET A 1 192 ? 30.253 16.593 -8.040 1.000 15.470 192 MET A CA 1
ATOM 3036 C C . MET A 1 192 ? 30.064 16.234 -9.509 1.000 15.355 192 MET A C 1
ATOM 3037 O O . MET A 1 192 ? 30.638 16.914 -10.365 1.000 17.434 192 MET A O 1
ATOM 3051 N N . TRP A 1 193 ? 29.203 15.254 -9.764 1.000 16.409 193 TRP A N 1
ATOM 3052 C CA . TRP A 1 193 ? 28.859 14.934 -11.146 1.000 16.522 193 TRP A CA 1
ATOM 3053 C C . TRP A 1 193 ? 27.985 16.050 -11.725 1.000 16.939 193 TRP A C 1
ATOM 3054 O O . TRP A 1 193 ? 27.362 16.845 -11.039 1.000 16.748 193 TRP A O 1
ATOM 3075 N N . ASN A 1 194 ? 27.930 16.098 -13.069 1.000 17.666 194 ASN A N 1
ATOM 3076 C CA . ASN A 1 194 ? 27.251 17.198 -13.740 1.000 18.179 194 ASN A CA 1
ATOM 3077 C C . ASN A 1 194 ? 25.736 17.041 -13.844 1.000 17.071 194 ASN A C 1
ATOM 3078 O O . ASN A 1 194 ? 25.067 18.036 -14.101 1.000 17.963 194 ASN A O 1
ATOM 3089 N N . ASP A 1 195 ? 25.206 15.826 -13.777 1.000 17.134 195 ASP A N 1
ATOM 3090 C CA . ASP A 1 195 ? 23.945 15.474 -14.448 1.000 17.801 195 ASP A CA 1
ATOM 3091 C C . ASP A 1 195 ? 22.676 16.068 -13.813 1.000 18.471 195 ASP A C 1
ATOM 3092 O O . ASP A 1 195 ? 21.637 16.099 -14.463 1.000 19.087 195 ASP A O 1
ATOM 3101 N N . SER A 1 196 ? 22.718 16.438 -12.510 1.000 17.998 196 SER A N 1
ATOM 3102 C CA . SER A 1 196 ? 21.514 16.889 -11.821 1.000 18.169 196 SER A CA 1
ATOM 3103 C C . SER A 1 196 ? 21.482 18.397 -11.628 1.000 17.932 196 SER A C 1
ATOM 3104 O O . SER A 1 196 ? 20.469 18.928 -11.133 1.000 18.160 196 SER A O 1
ATOM 3112 N N . ILE A 1 197 ? 22.545 19.094 -12.054 1.000 18.310 197 ILE A N 1
ATOM 3113 C CA . ILE A 1 197 ? 22.581 20.548 -12.031 1.000 16.957 197 ILE A CA 1
ATOM 3114 C C . ILE A 1 197 ? 21.886 21.101 -13.270 1.000 17.418 197 ILE A C 1
ATOM 3115 O O . ILE A 1 197 ? 22.214 20.663 -14.392 1.000 19.872 197 ILE A O 1
ATOM 3131 N N . THR A 1 198 ? 20.969 22.049 -13.081 1.000 16.851 198 THR A N 1
ATOM 3132 C CA . THR A 1 198 ? 20.287 22.667 -14.215 1.000 18.231 198 THR A CA 1
ATOM 3133 C C . THR A 1 198 ? 20.625 24.146 -14.306 1.000 19.208 198 THR A C 1
ATOM 3134 O O . THR A 1 198 ? 21.316 24.712 -13.435 1.000 19.173 198 THR A O 1
ATOM 3145 N N A SER A 1 199 ? 20.184 24.722 -15.439 0.470 20.535 199 SER A N 1
ATOM 3146 N N B SER A 1 199 ? 20.149 24.745 -15.404 0.230 18.277 199 SER A N 1
ATOM 3147 N N C SER A 1 199 ? 20.185 24.758 -15.402 0.300 19.911 199 SER A N 1
ATOM 3148 C CA A SER A 1 199 ? 20.148 26.150 -15.701 0.470 22.181 199 SER A CA 1
ATOM 3149 C CA B SER A 1 199 ? 20.261 26.167 -15.661 0.230 17.694 199 SER A CA 1
ATOM 3150 C CA C SER A 1 199 ? 20.383 26.176 -15.560 0.300 20.665 199 SER A CA 1
ATOM 3151 C C A SER A 1 199 ? 19.646 26.920 -14.485 0.470 21.347 199 SER A C 1
ATOM 3152 C C B SER A 1 199 ? 19.509 26.994 -14.612 0.230 18.093 199 SER A C 1
ATOM 3153 C C C SER A 1 199 ? 19.657 26.956 -14.462 0.300 20.400 199 SER A C 1
ATOM 3154 O O A SER A 1 199 ? 20.154 27.987 -14.161 0.470 23.408 199 SER A O 1
ATOM 3155 O O B SER A 1 199 ? 19.695 28.200 -14.536 0.230 18.032 199 SER A O 1
ATOM 3156 O O C SER A 1 199 ? 20.044 28.085 -14.179 0.300 21.867 199 SER A O 1
ATOM 3178 N N . GLU A 1 200 ? 18.640 26.360 -13.812 1.000 19.979 200 GLU A N 1
ATOM 3179 C CA . GLU A 1 200 ? 17.999 27.029 -12.659 1.000 19.443 200 GLU A CA 1
ATOM 3180 C C . GLU A 1 200 ? 18.988 27.120 -11.487 1.000 19.243 200 GLU A C 1
ATOM 3181 O O . GLU A 1 200 ? 19.002 28.142 -10.791 1.000 22.985 200 GLU A O 1
ATOM 3193 N N . GLY A 1 201 ? 19.809 26.070 -11.283 1.000 19.628 201 GLY A N 1
ATOM 3194 C CA . GLY A 1 201 ? 20.661 25.954 -10.095 1.000 19.467 201 GLY A CA 1
ATOM 3195 C C . GLY A 1 201 ? 22.059 26.523 -10.250 1.000 21.114 201 GLY A C 1
ATOM 3196 O O . GLY A 1 201 ? 22.748 26.801 -9.285 1.000 20.207 201 GLY A O 1
ATOM 3200 N N A ILE A 1 202 ? 22.513 26.677 -11.506 0.700 20.777 202 ILE A N 1
ATOM 3201 N N B ILE A 1 202 ? 22.507 26.712 -11.498 0.300 20.338 202 ILE A N 1
ATOM 3202 C CA A ILE A 1 202 ? 23.914 26.925 -11.766 0.700 21.498 202 ILE A CA 1
ATOM 3203 C CA B ILE A 1 202 ? 23.928 26.893 -11.727 0.300 18.567 202 ILE A CA 1
ATOM 3204 C C A ILE A 1 202 ? 24.388 28.219 -11.111 0.700 19.921 202 ILE A C 1
ATOM 3205 C C B ILE A 1 202 ? 24.421 28.256 -11.234 0.300 19.557 202 ILE A C 1
ATOM 3206 O O A ILE A 1 202 ? 25.504 28.260 -10.604 0.700 20.484 202 ILE A O 1
ATOM 3207 O O B ILE A 1 202 ? 25.613 28.398 -10.980 0.300 20.120 202 ILE A O 1
ATOM 3238 N N . ALA A 1 203 ? 23.522 29.238 -11.057 1.000 20.689 203 ALA A N 1
ATOM 3239 C CA . ALA A 1 203 ? 23.895 30.545 -10.580 1.000 22.931 203 ALA A CA 1
ATOM 3240 C C . ALA A 1 203 ? 24.017 30.553 -9.062 1.000 22.012 203 ALA A C 1
ATOM 3241 O O . ALA A 1 203 ? 24.602 31.474 -8.542 1.000 28.087 203 ALA A O 1
ATOM 3248 N N . ASN A 1 204 ? 23.451 29.563 -8.389 1.000 20.735 204 ASN A N 1
ATOM 3249 C CA . ASN A 1 204 ? 23.491 29.510 -6.926 1.000 21.875 204 ASN A CA 1
ATOM 3250 C C . ASN A 1 204 ? 24.565 28.549 -6.415 1.000 21.101 204 ASN A C 1
ATOM 3251 O O . ASN A 1 204 ? 24.895 28.579 -5.212 1.000 22.318 204 ASN A O 1
ATOM 3262 N N . LEU A 1 205 ? 25.066 27.686 -7.295 1.000 19.803 205 LEU A N 1
ATOM 3263 C CA . LEU A 1 205 ? 26.002 26.621 -6.894 1.000 18.656 205 LEU A CA 1
ATOM 3264 C C . LEU A 1 205 ? 27.395 27.208 -6.613 1.000 20.158 205 LEU A C 1
ATOM 3265 O O . LEU A 1 205 ? 27.884 28.069 -7.346 1.000 20.638 205 LEU A O 1
ATOM 3281 N N . ASP A 1 206 ? 27.974 26.827 -5.460 1.000 20.876 206 ASP A N 1
ATOM 3282 C CA . ASP A 1 206 ? 29.314 27.236 -5.070 1.000 20.330 206 ASP A CA 1
ATOM 3283 C C . ASP A 1 206 ? 30.323 26.903 -6.165 1.000 21.051 206 ASP A C 1
ATOM 3284 O O . ASP A 1 206 ? 30.562 25.741 -6.442 1.000 21.587 206 ASP A O 1
ATOM 3293 N N . ASP A 1 207 ? 30.960 27.936 -6.753 1.000 24.824 207 ASP A N 1
ATOM 3294 C CA . ASP A 1 207 ? 31.868 27.639 -7.847 1.000 26.765 207 ASP A CA 1
ATOM 3295 C C . ASP A 1 207 ? 33.242 27.202 -7.379 1.000 23.851 207 ASP A C 1
ATOM 3296 O O . ASP A 1 207 ? 34.123 27.045 -8.231 1.000 25.581 207 ASP A O 1
ATOM 3305 N N . SER A 1 208 ? 33.406 26.930 -6.059 1.000 23.966 208 SER A N 1
ATOM 3306 C CA . SER A 1 208 ? 34.478 26.073 -5.574 1.000 24.625 208 SER A CA 1
ATOM 3307 C C . SER A 1 208 ? 34.367 24.660 -6.146 1.000 21.760 208 SER A C 1
ATOM 3308 O O . SER A 1 208 ? 35.378 23.971 -6.218 1.000 22.415 208 SER A O 1
ATOM 3316 N N . PHE A 1 209 ? 33.142 24.195 -6.465 1.000 21.514 209 PHE A N 1
ATOM 3317 C CA . PHE A 1 209 ? 32.968 22.875 -7.048 1.000 18.958 209 PHE A CA 1
ATOM 3318 C C . PHE A 1 209 ? 33.661 22.762 -8.409 1.000 19.246 209 PHE A C 1
ATOM 3319 O O . PHE A 1 209 ? 33.522 23.673 -9.243 1.000 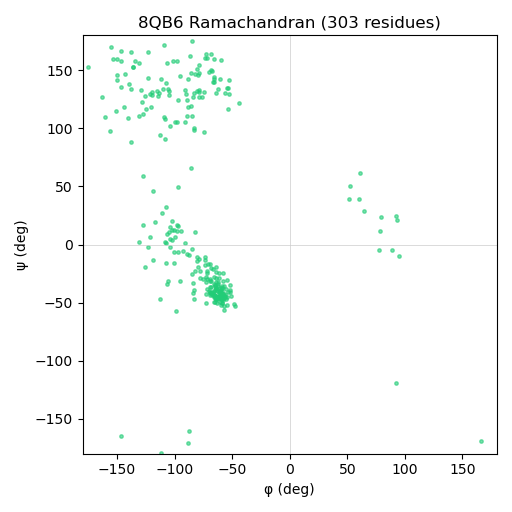20.408 209 PHE A O 1
ATOM 3336 N N . SER A 1 210 ? 34.396 21.675 -8.613 1.000 18.065 210 SER A N 1
ATOM 3337 C CA . SER A 1 210 ? 34.712 21.199 -9.967 1.000 17.960 210 SER A CA 1
ATOM 3338 C C . SER A 1 210 ? 33.716 20.098 -10.307 1.000 17.899 210 SER A C 1
ATOM 3339 O O . SER A 1 210 ? 33.162 19.436 -9.432 1.000 17.885 210 SER A O 1
ATOM 3347 N N . ILE A 1 211 ? 33.514 19.843 -11.610 1.000 16.646 211 ILE A N 1
ATOM 3348 C CA . ILE A 1 211 ? 32.415 19.040 -12.108 1.000 15.967 211 ILE A CA 1
ATOM 3349 C C . ILE A 1 211 ? 32.950 17.831 -12.863 1.000 16.295 211 ILE A C 1
ATOM 3350 O O . ILE A 1 211 ? 33.786 17.998 -13.765 1.000 17.395 211 ILE A O 1
ATOM 3366 N N . LEU A 1 212 ? 32.460 16.649 -12.509 1.000 16.574 212 LEU A N 1
ATOM 3367 C CA . LEU A 1 212 ? 32.783 15.431 -13.201 1.000 15.909 212 LEU A CA 1
ATOM 3368 C C . LEU A 1 212 ? 31.720 15.271 -14.276 1.000 15.848 212 LEU A C 1
ATOM 3369 O O . LEU A 1 212 ? 30.585 14.955 -13.979 1.000 16.868 212 LEU A O 1
ATOM 3385 N N . TYR A 1 213 ? 32.098 15.540 -15.551 1.000 16.272 213 TYR A N 1
ATOM 3386 C CA . TYR A 1 213 ? 31.104 15.630 -16.590 1.000 18.069 213 TYR A CA 1
ATOM 3387 C C . TYR A 1 213 ? 31.078 14.306 -17.350 1.000 17.363 213 TYR A C 1
ATOM 3388 O O . TYR A 1 213 ? 32.044 13.989 -18.096 1.000 17.987 213 TYR A O 1
ATOM 3406 N N . TRP A 1 214 ? 30.022 13.502 -17.083 1.000 17.760 214 TRP A N 1
ATOM 3407 C CA . TRP A 1 214 ? 29.972 12.136 -17.592 1.000 19.694 214 TRP A CA 1
ATOM 3408 C C . TRP A 1 214 ? 28.963 12.021 -18.736 1.000 19.137 214 TRP A C 1
ATOM 3409 O O . TRP A 1 214 ? 29.216 11.264 -19.671 1.000 20.747 214 TRP A O 1
ATOM 3430 N N . GLN A 1 215 ? 27.866 12.782 -18.670 1.000 19.431 215 GLN A N 1
ATOM 3431 C CA . GLN A 1 215 ? 26.830 12.671 -19.705 1.000 19.784 215 GLN A CA 1
ATOM 3432 C C . GLN A 1 215 ? 25.934 13.890 -19.650 1.000 20.797 215 GLN A C 1
ATOM 3433 O O . GLN A 1 215 ? 25.383 14.209 -18.611 1.000 20.176 215 GLN A O 1
ATOM 3447 N N . GLN A 1 216 ? 25.764 14.563 -20.776 1.000 21.080 216 GLN A N 1
ATOM 3448 C CA . GLN A 1 216 ? 24.865 15.692 -20.846 1.000 19.986 216 GLN A CA 1
ATOM 3449 C C . GLN A 1 216 ? 23.453 15.190 -20.593 1.000 20.905 216 GLN A C 1
ATOM 3450 O O . GLN A 1 216 ? 23.005 14.214 -21.196 1.000 23.861 216 GLN A O 1
ATOM 3464 N N . SER A 1 217 ? 22.754 15.874 -19.677 1.000 20.737 217 SER A N 1
ATOM 3465 C CA . SER A 1 217 ? 21.375 15.497 -19.359 1.000 20.982 217 SER A CA 1
ATOM 3466 C C . SER A 1 217 ? 20.378 16.168 -20.318 1.000 22.284 217 SER A C 1
ATOM 3467 O O . SER A 1 217 ? 20.732 17.154 -20.962 1.000 21.742 217 SER A O 1
ATOM 3475 N N . THR A 1 218 ? 19.164 15.628 -20.366 1.000 24.214 218 THR A N 1
ATOM 3476 C CA . THR A 1 218 ? 18.057 16.246 -21.066 1.000 26.218 218 THR A CA 1
ATOM 3477 C C . THR A 1 218 ? 16.988 16.621 -20.035 1.000 23.925 218 THR A C 1
ATOM 3478 O O . THR A 1 218 ? 16.608 15.770 -19.249 1.000 24.795 218 THR A O 1
ATOM 3489 N N . LEU A 1 219 ? 16.486 17.849 -20.098 1.000 24.248 219 LEU A N 1
ATOM 3490 C CA . LEU A 1 219 ? 15.455 18.306 -19.173 1.000 25.068 219 LEU A CA 1
ATOM 3491 C C . LEU A 1 219 ? 14.107 17.666 -19.501 1.000 25.344 219 LEU A C 1
ATOM 3492 O O . LEU A 1 219 ? 13.946 17.127 -20.591 1.000 27.531 219 LEU A O 1
ATOM 3508 N N . SER A 1 220 ? 13.151 17.720 -18.566 1.000 26.883 220 SER A N 1
ATOM 3509 C CA . SER A 1 220 ? 11.817 17.161 -18.730 1.000 29.356 220 SER A CA 1
ATOM 3510 C C . SER A 1 220 ? 11.118 17.777 -19.945 1.000 30.712 220 SER A C 1
ATOM 3511 O O . SER A 1 220 ? 10.218 17.147 -20.488 1.000 34.577 220 SER A O 1
ATOM 3519 N N . SER A 1 221 ? 11.531 18.982 -20.326 1.000 30.605 221 SER A N 1
ATOM 3520 C CA . SER A 1 221 ? 10.987 19.698 -21.480 1.000 32.036 221 SER A CA 1
ATOM 3521 C C . SER A 1 221 ? 11.480 19.086 -22.791 1.000 33.027 221 SER A C 1
ATOM 3522 O O . SER A 1 221 ? 10.903 19.372 -23.839 1.000 37.927 221 SER A O 1
ATOM 3530 N N . GLY A 1 222 ? 12.543 18.290 -22.736 1.000 34.527 222 GLY A N 1
ATOM 3531 C CA . GLY A 1 222 ? 13.181 17.779 -23.946 1.000 34.230 222 GLY A CA 1
ATOM 3532 C C . GLY A 1 222 ? 14.342 18.682 -24.326 1.000 34.023 222 GLY A C 1
ATOM 3533 O O . GLY A 1 222 ? 15.109 18.308 -25.180 1.000 37.291 222 GLY A O 1
ATOM 3537 N N . GLU A 1 223 ? 14.454 19.839 -23.663 1.000 32.045 223 GLU A N 1
ATOM 3538 C CA . GLU A 1 223 ? 15.568 20.754 -23.913 1.000 30.634 223 GLU A CA 1
ATOM 3539 C C . GLU A 1 223 ? 16.888 20.175 -23.391 1.000 28.178 223 GLU A C 1
ATOM 3540 O O . GLU A 1 223 ? 16.882 19.435 -22.387 1.000 28.350 223 GLU A O 1
ATOM 3549 N N . GLU A 1 224 ? 17.996 20.504 -24.045 1.000 31.258 224 GLU A N 1
ATOM 3550 C CA . GLU A 1 224 ? 19.311 20.041 -23.607 1.000 29.587 224 GLU A CA 1
ATOM 3551 C C . GLU A 1 224 ? 19.641 20.675 -22.268 1.000 25.277 224 GLU A C 1
ATOM 3552 O O . GLU A 1 224 ? 19.397 21.871 -22.097 1.000 26.391 224 GLU A O 1
ATOM 3564 N N . SER A 1 225 ? 20.242 19.897 -21.367 1.000 23.835 225 SER A N 1
ATOM 3565 C CA . SER A 1 225 ? 20.700 20.495 -20.119 1.000 21.003 225 SER A CA 1
ATOM 3566 C C . SER A 1 225 ? 22.105 21.052 -20.293 1.000 22.882 225 SER A C 1
ATOM 3567 O O . SER A 1 225 ? 22.555 21.227 -21.444 1.000 23.192 225 SER A O 1
ATOM 3575 N N . LEU A 1 226 ? 22.829 21.277 -19.213 1.000 21.092 226 LEU A N 1
ATOM 3576 C CA . LEU A 1 226 ? 24.099 21.998 -19.254 1.000 20.346 226 LEU A CA 1
ATOM 3577 C C . LEU A 1 226 ? 25.203 21.273 -20.021 1.000 20.384 226 LEU A C 1
ATOM 3578 O O . LEU A 1 226 ? 25.351 20.064 -19.889 1.000 20.690 226 LEU A O 1
ATOM 3594 N N . ASN A 1 227 ? 25.966 22.064 -20.780 1.000 21.836 227 ASN A N 1
ATOM 3595 C CA . ASN A 1 227 ? 27.165 21.594 -21.438 1.000 20.741 227 ASN A CA 1
ATOM 3596 C C . ASN A 1 227 ? 28.408 22.241 -20.819 1.000 20.615 227 ASN A C 1
ATOM 3597 O O . ASN A 1 227 ? 28.316 22.983 -19.849 1.000 21.492 227 ASN A O 1
ATOM 3608 N N . VAL A 1 228 ? 29.594 21.904 -21.330 1.000 20.369 228 VAL A N 1
ATOM 3609 C CA . VAL A 1 228 ? 30.824 22.355 -20.682 1.000 20.949 228 VAL A CA 1
ATOM 3610 C C . VAL A 1 228 ? 30.975 23.869 -20.821 1.000 21.067 228 VAL A C 1
ATOM 3611 O O . VAL A 1 228 ? 31.552 24.510 -19.937 1.000 23.573 228 VAL A O 1
ATOM 3624 N N . GLU A 1 229 ? 30.570 24.440 -21.980 1.000 22.238 229 GLU A N 1
ATOM 3625 C CA . GLU A 1 229 ? 30.612 25.883 -22.189 1.000 25.706 229 GLU A CA 1
ATOM 3626 C C . GLU A 1 229 ? 29.761 26.606 -21.126 1.000 23.209 229 GLU A C 1
ATOM 3627 O O . GLU A 1 229 ? 30.176 27.619 -20.550 1.000 24.651 229 GLU A O 1
ATOM 3639 N N . ASP A 1 230 ? 28.592 26.038 -20.798 1.000 22.480 230 ASP A N 1
ATOM 3640 C CA . ASP A 1 230 ? 27.717 26.607 -19.789 1.000 22.020 230 ASP A CA 1
ATOM 3641 C C . ASP A 1 230 ? 28.457 26.615 -18.446 1.000 22.810 230 ASP A C 1
ATOM 3642 O O . ASP A 1 230 ? 28.462 27.637 -17.726 1.000 25.034 230 ASP A O 1
ATOM 3651 N N . PHE A 1 231 ? 29.093 25.492 -18.115 1.000 22.488 231 PHE A N 1
ATOM 3652 C CA . PHE A 1 231 ? 29.826 25.433 -16.839 1.000 20.568 231 PHE A CA 1
ATOM 3653 C C . PHE A 1 231 ? 30.910 26.507 -16.818 1.000 21.892 231 PHE A C 1
ATOM 3654 O O . PHE A 1 231 ? 31.137 27.188 -15.821 1.000 23.773 231 PHE A O 1
ATOM 3671 N N . GLU A 1 232 ? 31.635 26.639 -17.938 1.000 22.597 232 GLU A N 1
ATOM 3672 C CA . GLU A 1 232 ? 32.682 27.645 -18.042 1.000 25.645 232 GLU A CA 1
ATOM 3673 C C . GLU A 1 232 ? 32.115 29.048 -17.780 1.000 25.460 232 GLU A C 1
ATOM 3674 O O . GLU A 1 232 ? 32.730 29.846 -17.062 1.000 26.223 232 GLU A O 1
ATOM 3686 N N . ASN A 1 233 ? 30.956 29.330 -18.373 1.000 25.095 233 ASN A N 1
ATOM 3687 C CA . ASN A 1 233 ? 30.340 30.649 -18.301 1.000 26.237 233 ASN A CA 1
ATOM 3688 C C . ASN A 1 233 ? 29.945 31.033 -16.868 1.000 25.182 233 ASN A C 1
ATOM 3689 O O . ASN A 1 233 ? 29.830 32.225 -16.577 1.000 28.893 233 ASN A O 1
ATOM 3700 N N . TRP A 1 234 ? 29.736 30.034 -16.004 1.000 25.020 234 TRP A N 1
ATOM 3701 C CA . TRP A 1 234 ? 29.374 30.303 -14.620 1.000 25.095 234 TRP A CA 1
ATOM 3702 C C . TRP A 1 234 ? 30.545 30.016 -13.662 1.000 27.844 234 TRP A C 1
ATOM 3703 O O . TRP A 1 234 ? 30.325 29.986 -12.438 1.000 28.641 234 TRP A O 1
ATOM 3724 N N . GLY A 1 235 ? 31.755 29.750 -14.186 1.000 27.034 235 GLY A N 1
ATOM 3725 C CA . GLY A 1 235 ? 32.989 29.698 -13.401 1.000 28.963 235 GLY A CA 1
ATOM 3726 C C . GLY A 1 235 ? 33.384 28.316 -12.861 1.000 29.352 235 GLY A C 1
ATOM 3727 O O . GLY A 1 235 ? 34.057 28.208 -11.801 1.000 30.229 235 GLY A O 1
ATOM 3731 N N . PHE A 1 236 ? 32.903 27.258 -13.529 1.000 23.009 236 PHE A N 1
ATOM 3732 C CA . PHE A 1 236 ? 33.168 25.893 -13.105 1.000 20.703 236 PHE A CA 1
ATOM 3733 C C . PHE A 1 236 ? 34.199 25.220 -13.993 1.000 22.506 236 PHE A C 1
ATOM 3734 O O . PHE A 1 236 ? 34.034 25.204 -15.201 1.000 24.771 236 PHE A O 1
ATOM 3751 N N . SER A 1 237 ? 35.184 24.588 -13.361 1.000 21.342 237 SER A N 1
ATOM 3752 C CA . SER A 1 237 ? 36.115 23.680 -13.998 1.000 22.593 237 SER A CA 1
ATOM 3753 C C . SER A 1 237 ? 3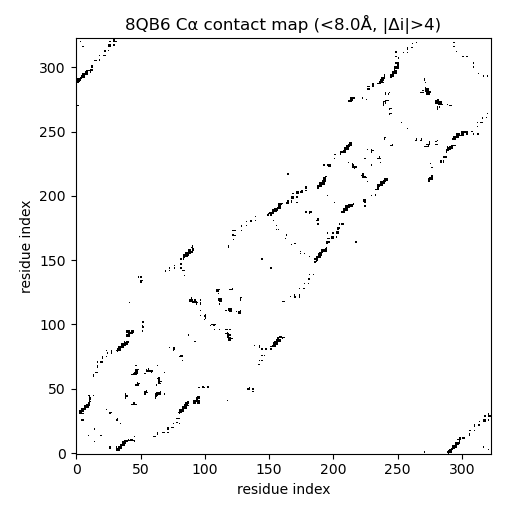5.452 22.319 -14.144 1.000 20.850 237 SER A C 1
ATOM 3754 O O . SER A 1 237 ? 34.630 21.933 -13.316 1.000 18.629 237 SER A O 1
ATOM 3762 N N . VAL A 1 238 ? 35.860 21.577 -15.176 1.000 19.597 238 VAL A N 1
ATOM 3763 C CA . VAL A 1 238 ? 35.274 20.260 -15.438 1.000 18.789 238 VAL A CA 1
ATOM 3764 C C . VAL A 1 238 ? 36.341 19.189 -15.666 1.000 17.061 238 VAL A C 1
ATOM 3765 O O . VAL A 1 238 ? 37.470 19.523 -16.013 1.000 18.353 238 VAL A O 1
ATOM 3778 N N . TYR A 1 239 ? 35.964 17.941 -15.433 1.000 15.889 239 TYR A N 1
ATOM 3779 C CA . TYR A 1 239 ? 36.798 16.786 -15.749 1.000 14.966 239 TYR A CA 1
ATOM 3780 C C . TYR A 1 239 ? 35.974 15.907 -16.682 1.000 16.232 239 TYR A C 1
ATOM 3781 O O . TYR A 1 239 ? 34.766 15.812 -16.536 1.000 16.966 239 TYR A O 1
ATOM 3799 N N . ASN A 1 240 ? 36.667 15.297 -17.657 1.000 16.915 240 ASN A N 1
ATOM 3800 C CA . ASN A 1 240 ? 36.002 14.421 -18.624 1.000 16.125 240 ASN A CA 1
ATOM 3801 C C . ASN A 1 240 ? 35.859 13.000 -18.081 1.000 16.638 240 ASN A C 1
ATOM 3802 O O . ASN A 1 240 ? 36.862 12.321 -17.963 1.000 17.080 240 ASN A O 1
ATOM 3813 N N . TYR A 1 241 ? 34.619 12.605 -17.785 1.000 16.841 241 TYR A N 1
ATOM 3814 C CA . TYR A 1 241 ? 34.294 11.247 -17.371 1.000 16.243 241 TYR A CA 1
ATOM 3815 C C . TYR A 1 241 ? 33.324 10.629 -18.369 1.000 18.584 241 TYR A C 1
ATOM 3816 O O . TYR A 1 241 ? 32.347 10.001 -18.003 1.000 18.358 241 TYR A O 1
ATOM 3834 N N . ASN A 1 242 ? 33.635 10.805 -19.690 1.000 18.589 242 ASN A N 1
ATOM 3835 C CA . ASN A 1 242 ? 32.744 10.392 -20.752 1.000 18.606 242 ASN A CA 1
ATOM 3836 C C . ASN A 1 242 ? 32.166 9.003 -20.495 1.000 17.928 242 ASN A C 1
ATOM 3837 O O . ASN A 1 242 ? 32.899 7.983 -20.401 1.000 19.600 242 ASN A O 1
ATOM 3848 N N . ALA A 1 243 ? 30.831 8.946 -20.442 1.000 18.731 243 ALA A N 1
ATOM 3849 C CA . ALA A 1 243 ? 30.146 7.710 -20.084 1.000 19.777 243 ALA A CA 1
ATOM 3850 C C . ALA A 1 243 ? 30.357 6.584 -21.078 1.000 21.649 243 ALA A C 1
ATOM 3851 O O . ALA A 1 243 ? 30.067 5.446 -20.738 1.000 22.985 243 ALA A O 1
ATOM 3858 N N . TYR A 1 244 ? 30.768 6.896 -22.329 1.000 23.312 244 TYR A N 1
ATOM 3859 C CA . TYR A 1 244 ? 31.002 5.856 -23.305 1.000 23.315 244 TYR A CA 1
ATOM 3860 C C . TYR A 1 244 ? 32.490 5.509 -23.407 1.000 20.867 244 TYR A C 1
ATOM 3861 O O . TYR A 1 244 ? 32.879 4.361 -23.218 1.000 24.226 244 TYR A O 1
ATOM 3879 N N . SER A 1 245 ? 33.328 6.513 -23.710 1.000 21.021 245 SER A N 1
ATOM 3880 C CA . SER A 1 245 ? 34.736 6.265 -23.917 1.000 20.526 245 SER A CA 1
ATOM 3881 C C . SER A 1 245 ? 35.504 5.932 -22.631 1.000 19.421 245 SER A C 1
ATOM 3882 O O . SER A 1 245 ? 36.554 5.299 -22.716 1.000 20.004 245 SER A O 1
ATOM 3890 N N . LEU A 1 246 ? 34.991 6.374 -21.470 1.000 19.390 246 LEU A N 1
ATOM 3891 C CA . LEU A 1 246 ? 35.771 6.339 -20.234 1.000 19.985 246 LEU A CA 1
ATOM 3892 C C . LEU A 1 246 ? 35.047 5.644 -19.093 1.000 20.510 246 LEU A C 1
ATOM 3893 O O . LEU A 1 246 ? 35.456 5.838 -17.939 1.000 18.611 246 LEU A O 1
ATOM 3909 N N . TYR A 1 247 ? 34.011 4.873 -19.401 1.000 20.837 247 TYR A N 1
ATOM 3910 C CA . TYR A 1 247 ? 33.401 3.946 -18.480 1.000 22.588 247 TYR A CA 1
ATOM 3911 C C . TYR A 1 247 ? 33.663 2.518 -18.923 1.000 23.933 247 TYR A C 1
ATOM 3912 O O . TYR A 1 247 ? 33.652 2.196 -20.116 1.000 25.884 247 TYR A O 1
ATOM 3930 N N . PHE A 1 248 ? 33.890 1.640 -17.946 1.000 22.750 248 PHE A N 1
ATOM 3931 C CA . PHE A 1 248 ? 33.987 0.225 -18.218 1.000 24.031 248 PHE A CA 1
ATOM 3932 C C . PHE A 1 248 ? 33.416 -0.529 -17.025 1.000 26.121 248 PHE A C 1
ATOM 3933 O O . PHE A 1 248 ? 33.694 -0.164 -15.881 1.000 26.043 248 PHE A O 1
ATOM 3950 N N . LEU A 1 249 ? 32.602 -1.547 -17.323 1.000 25.656 249 LEU A N 1
ATOM 3951 C CA . LEU A 1 249 ? 32.006 -2.388 -16.308 1.000 27.115 249 LEU A CA 1
ATOM 3952 C C . LEU A 1 249 ? 32.573 -3.810 -16.394 1.000 26.933 249 LEU A C 1
ATOM 3953 O O . LEU A 1 249 ? 32.091 -4.662 -17.168 1.000 30.044 249 LEU A O 1
ATOM 3969 N N . PRO A 1 250 ? 33.624 -4.145 -15.620 1.000 27.154 250 PRO A N 1
ATOM 3970 C CA . PRO A 1 250 ? 34.166 -5.501 -15.608 1.000 29.542 250 PRO A CA 1
ATOM 3971 C C . PRO A 1 250 ? 33.096 -6.551 -15.350 1.000 30.367 250 PRO A C 1
ATOM 3972 O O . PRO A 1 250 ? 32.177 -6.329 -14.556 1.000 34.115 250 PRO A O 1
ATOM 3983 N N . SER A 1 251 ? 33.230 -7.680 -16.060 1.000 33.045 251 SER A N 1
ATOM 3984 C CA . SER A 1 251 ? 32.212 -8.712 -16.103 1.000 35.711 251 SER A CA 1
ATOM 3985 C C . SER A 1 251 ? 32.879 -10.065 -16.309 1.000 36.090 251 SER A C 1
ATOM 3986 O O . SER A 1 251 ? 33.832 -10.164 -17.059 1.000 33.166 251 SER A O 1
ATOM 3994 N N . ASN A 1 252 ? 32.297 -11.101 -15.704 1.000 39.730 252 ASN A N 1
ATOM 3995 C CA . ASN A 1 252 ? 32.822 -12.434 -15.807 1.000 42.553 252 ASN A CA 1
ATOM 3996 C C . ASN A 1 252 ? 32.592 -12.959 -17.224 1.000 46.315 252 ASN A C 1
ATOM 3997 O O . ASN A 1 252 ? 33.255 -13.918 -17.602 1.000 49.180 252 ASN A O 1
ATOM 4008 N N . GLY A 1 253 ? 31.694 -12.318 -17.998 1.000 43.132 253 GLY A N 1
ATOM 4009 C CA . GLY A 1 253 ? 31.392 -12.756 -19.355 1.000 46.548 253 GLY A CA 1
ATOM 4010 C C . GLY A 1 253 ? 32.432 -12.286 -20.374 1.000 46.142 253 GLY A C 1
ATOM 4011 O O . GLY A 1 253 ? 32.489 -12.785 -21.504 1.000 50.128 253 GLY A O 1
ATOM 4015 N N . PHE A 1 254 ? 33.278 -11.338 -19.967 1.000 47.936 254 PHE A N 1
ATOM 4016 C CA . PHE A 1 254 ? 34.259 -10.819 -20.896 1.000 45.390 254 PHE A CA 1
ATOM 4017 C C . PHE A 1 254 ? 35.441 -11.775 -21.009 1.000 46.363 254 PHE A C 1
ATOM 4018 O O . PHE A 1 254 ? 35.868 -12.407 -20.035 1.000 50.398 254 PHE A O 1
ATOM 4035 N N . THR A 1 255 ? 35.960 -11.802 -22.241 1.000 49.723 255 THR A N 1
ATOM 4036 C CA . THR A 1 255 ? 37.184 -12.470 -22.631 1.000 47.868 255 THR A CA 1
ATOM 4037 C C . THR A 1 255 ? 38.266 -11.440 -22.949 1.000 44.941 255 THR A C 1
ATOM 4038 O O . THR A 1 255 ? 38.001 -10.254 -23.111 1.000 44.092 255 THR A O 1
ATOM 4049 N N . GLN A 1 256 ? 39.486 -11.948 -23.156 1.000 45.621 256 GLN A N 1
ATOM 4050 C CA . GLN A 1 256 ? 40.602 -11.133 -23.598 1.000 49.504 256 GLN A CA 1
ATOM 4051 C C . GLN A 1 256 ? 40.244 -10.325 -24.849 1.000 48.072 256 GLN A C 1
ATOM 4052 O O . GLN A 1 256 ? 40.691 -9.178 -24.976 1.000 47.716 256 GLN A O 1
ATOM 4066 N N . GLU A 1 257 ? 39.513 -10.953 -25.793 1.000 45.100 257 GLU A N 1
ATOM 4067 C CA . GLU A 1 257 ? 39.173 -10.322 -27.069 1.000 44.055 257 GLU A CA 1
ATOM 4068 C C . GLU A 1 257 ? 38.312 -9.074 -26.813 1.000 41.145 257 GLU A C 1
ATOM 4069 O O . GLU A 1 257 ? 38.468 -8.063 -27.504 1.000 37.603 257 GLU A O 1
ATOM 4075 N N . ASP A 1 258 ? 37.437 -9.118 -25.802 1.000 36.736 258 ASP A N 1
ATOM 4076 C CA . ASP A 1 258 ? 36.573 -7.987 -25.472 1.000 35.364 258 ASP A CA 1
ATOM 4077 C C . ASP A 1 258 ? 37.409 -6.829 -24.903 1.000 35.333 258 ASP A C 1
ATOM 4078 O O . ASP A 1 258 ? 37.151 -5.662 -25.216 1.000 33.966 258 ASP A O 1
ATOM 4087 N N . ILE A 1 259 ? 38.447 -7.164 -24.122 1.000 32.463 259 ILE A N 1
ATOM 4088 C CA . ILE A 1 259 ? 39.356 -6.160 -23.570 1.000 30.273 259 ILE A CA 1
ATOM 4089 C C . ILE A 1 259 ? 40.185 -5.531 -24.682 1.000 30.770 259 ILE A C 1
ATOM 4090 O O . ILE A 1 259 ? 40.319 -4.322 -24.735 1.000 29.228 259 ILE A O 1
ATOM 4106 N N . ASN A 1 260 ? 40.660 -6.346 -25.624 1.000 30.735 260 ASN A N 1
ATOM 4107 C CA . ASN A 1 260 ? 41.364 -5.810 -26.777 1.000 33.203 260 ASN A CA 1
ATOM 4108 C C . ASN A 1 260 ? 40.438 -4.885 -27.569 1.000 30.173 260 ASN A C 1
ATOM 4109 O O . ASN A 1 260 ? 40.870 -3.816 -27.999 1.000 28.823 260 ASN A O 1
ATOM 4120 N N . GLU A 1 261 ? 39.180 -5.300 -27.788 1.000 31.936 261 GLU A N 1
ATOM 4121 C CA . GLU A 1 261 ? 38.234 -4.452 -28.498 1.000 30.960 261 GLU A CA 1
ATOM 4122 C C . GLU A 1 261 ? 38.023 -3.122 -27.776 1.000 27.603 261 GLU A C 1
ATOM 4123 O O . GLU A 1 261 ? 38.006 -2.042 -28.390 1.000 26.869 261 GLU A O 1
ATOM 4135 N N . GLN A 1 262 ? 37.942 -3.171 -26.451 1.000 26.808 262 GLN A N 1
ATOM 4136 C CA . GLN A 1 262 ? 37.763 -1.947 -25.676 1.000 28.306 262 GLN A CA 1
ATOM 4137 C C . GLN A 1 262 ? 38.932 -0.982 -25.892 1.000 25.665 262 GLN A C 1
ATOM 4138 O O . GLN A 1 262 ? 38.738 0.237 -26.060 1.000 23.071 262 GLN A O 1
ATOM 4152 N N . MET A 1 263 ? 40.155 -1.533 -25.953 1.000 24.392 263 MET A N 1
ATOM 4153 C CA . MET A 1 263 ? 41.326 -0.699 -26.216 1.000 23.142 263 MET A CA 1
ATOM 4154 C C . MET A 1 263 ? 41.300 -0.119 -27.639 1.000 21.139 263 MET A C 1
ATOM 4155 O O . MET A 1 263 ? 41.620 1.054 -27.830 1.000 21.517 263 MET A O 1
ATOM 4169 N N . ASP A 1 264 ? 40.907 -0.925 -28.634 1.000 23.270 264 ASP A N 1
ATOM 4170 C CA . ASP A 1 264 ? 40.821 -0.408 -30.008 1.000 24.506 264 ASP A CA 1
ATOM 4171 C C . ASP A 1 264 ? 39.766 0.692 -30.127 1.000 23.197 264 ASP A C 1
ATOM 4172 O O . ASP A 1 264 ? 39.936 1.688 -30.857 1.000 26.096 264 ASP A O 1
ATOM 4181 N N . TYR A 1 265 ? 38.653 0.516 -29.405 1.000 24.451 265 TYR A N 1
ATOM 4182 C CA . TYR A 1 265 ? 37.601 1.517 -29.308 1.000 25.434 265 TYR A CA 1
ATOM 4183 C C . TYR A 1 265 ? 38.075 2.811 -28.633 1.000 24.078 265 TYR A C 1
ATOM 4184 O O . TYR A 1 265 ? 37.886 3.923 -29.157 1.000 25.395 265 TYR A O 1
ATOM 4202 N N . MET A 1 266 ? 38.800 2.671 -27.521 1.000 23.437 266 MET A N 1
ATOM 4203 C CA . MET A 1 266 ? 39.353 3.830 -26.838 1.000 23.628 266 MET A CA 1
ATOM 4204 C C . MET A 1 266 ? 40.283 4.621 -27.751 1.000 22.162 266 MET A C 1
ATOM 4205 O O . MET A 1 266 ? 40.273 5.848 -27.727 1.000 23.292 266 MET A O 1
ATOM 4219 N N . ASN A 1 267 ? 41.037 3.910 -28.616 1.000 23.857 267 ASN A N 1
ATOM 4220 C CA . ASN A 1 267 ? 41.955 4.581 -29.517 1.000 23.329 267 ASN A CA 1
ATOM 4221 C C . ASN A 1 267 ? 41.275 5.706 -30.290 1.000 22.796 267 ASN A C 1
ATOM 4222 O O . ASN A 1 267 ? 41.878 6.776 -30.462 1.000 24.045 267 ASN A O 1
ATOM 4233 N N . TRP A 1 268 ? 40.071 5.447 -30.810 1.000 24.500 268 TRP A N 1
ATOM 4234 C CA . TRP A 1 268 ? 39.382 6.484 -31.580 1.000 26.395 268 TRP A CA 1
ATOM 4235 C C . TRP A 1 268 ? 38.395 7.307 -30.749 1.000 25.571 268 TRP A C 1
ATOM 4236 O O . TRP A 1 268 ? 38.239 8.512 -31.022 1.000 25.424 268 TRP A O 1
ATOM 4257 N N . ALA A 1 269 ? 37.778 6.700 -29.723 1.000 24.755 269 ALA A N 1
ATOM 4258 C CA . ALA A 1 269 ? 36.708 7.380 -29.000 1.000 23.914 269 ALA A CA 1
ATOM 4259 C C . ALA A 1 269 ? 37.201 8.338 -27.895 1.000 24.298 269 ALA A C 1
ATOM 4260 O O . ALA A 1 269 ? 36.521 9.334 -27.600 1.000 22.683 269 ALA A O 1
ATOM 4267 N N . TYR A 1 270 ? 38.327 7.988 -27.253 1.000 22.489 270 TYR A N 1
ATOM 4268 C CA . TYR A 1 270 ? 38.874 8.797 -26.171 1.000 19.933 270 TYR A CA 1
ATOM 4269 C C . TYR A 1 270 ? 39.633 10.004 -26.724 1.000 21.042 270 TYR A C 1
ATOM 4270 O O . TYR A 1 270 ? 40.468 9.893 -27.636 1.000 22.613 270 TYR A O 1
ATOM 4288 N N . ALA A 1 271 ? 39.361 11.174 -26.145 1.000 20.463 271 ALA A N 1
ATOM 4289 C CA . ALA A 1 271 ? 40.347 12.232 -26.072 1.000 21.101 271 ALA A CA 1
ATOM 4290 C C . ALA A 1 271 ? 40.126 12.980 -24.782 1.000 19.812 271 ALA A C 1
ATOM 4291 O O . ALA A 1 271 ? 38.993 12.990 -24.273 1.000 21.450 271 ALA A O 1
ATOM 4298 N N . HIS A 1 272 ? 41.202 13.656 -24.349 1.000 20.346 272 HIS A N 1
ATOM 4299 C CA . HIS A 1 272 ? 41.182 14.408 -23.109 1.000 22.750 272 HIS A CA 1
ATOM 4300 C C . HIS A 1 272 ? 39.996 15.372 -23.069 1.000 22.736 272 HIS A C 1
ATOM 4301 O O . HIS A 1 272 ? 39.408 15.598 -22.024 1.000 23.024 272 HIS A O 1
ATOM 4316 N N . ASN A 1 273 ? 39.608 15.950 -24.220 1.000 22.506 273 ASN A N 1
ATOM 4317 C CA . ASN A 1 273 ? 38.609 16.993 -24.291 1.000 22.121 273 ASN A CA 1
ATOM 4318 C C . ASN A 1 273 ? 37.377 16.571 -25.103 1.000 22.649 273 ASN A C 1
ATOM 4319 O O . ASN A 1 273 ? 36.603 17.449 -25.479 1.000 24.229 273 ASN A O 1
ATOM 4330 N N . LYS A 1 274 ? 37.177 15.258 -25.283 1.000 21.618 274 LYS A N 1
ATOM 4331 C CA . LYS A 1 274 ? 35.982 14.754 -25.970 1.000 22.224 274 LYS A CA 1
ATOM 4332 C C . LYS A 1 274 ? 34.923 14.310 -24.962 1.000 21.209 274 LYS A C 1
ATOM 4333 O O . LYS A 1 274 ? 35.021 13.197 -24.450 1.000 20.041 274 LYS A O 1
ATOM 4352 N N . PHE A 1 275 ? 33.881 15.139 -24.823 1.000 22.550 275 PHE A N 1
ATOM 4353 C CA . PHE A 1 275 ? 32.852 14.935 -23.806 1.000 20.607 275 PHE A CA 1
ATOM 4354 C C . 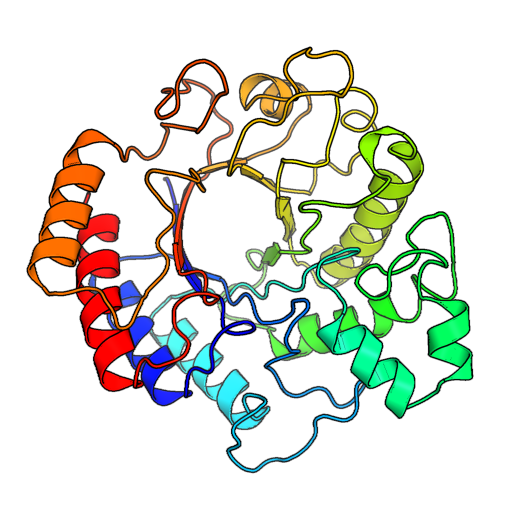PHE A 1 275 ? 31.591 14.317 -24.388 1.000 23.398 275 PHE A C 1
ATOM 4355 O O . PHE A 1 275 ? 31.356 14.430 -25.592 1.000 24.161 275 PHE A O 1
ATOM 4372 N N . PHE A 1 276 ? 30.778 13.676 -23.546 1.000 21.182 276 PHE A N 1
ATOM 4373 C CA . PHE A 1 276 ? 29.541 13.043 -23.976 1.000 21.572 276 PHE A CA 1
ATOM 4374 C C . PHE A 1 276 ? 28.417 14.071 -24.043 1.000 22.222 276 PHE A C 1
ATOM 4375 O O . PHE A 1 276 ? 27.854 14.414 -22.971 1.000 22.625 276 PHE A O 1
ATOM 4392 N N . TYR A 1 277 ? 28.094 14.555 -25.241 1.000 23.281 277 TYR A N 1
ATOM 4393 C CA . TYR A 1 277 ? 26.989 15.487 -25.459 1.000 23.883 277 TYR A CA 1
ATOM 4394 C C . TYR A 1 277 ? 25.849 14.723 -26.139 1.000 25.829 277 TYR A C 1
ATOM 4395 O O . TYR A 1 277 ? 26.089 13.678 -26.759 1.000 27.264 277 TYR A O 1
ATOM 4413 N N . ILE A 1 278 ? 24.621 15.204 -25.994 1.000 24.952 278 ILE A N 1
ATOM 4414 C CA . ILE A 1 278 ? 23.440 14.544 -26.572 1.000 28.487 278 ILE A CA 1
ATOM 4415 C C . ILE A 1 278 ? 23.632 14.371 -28.086 1.000 30.089 278 ILE A C 1
ATOM 4416 O O . ILE A 1 278 ? 23.332 13.315 -28.599 1.000 34.229 278 ILE A O 1
ATOM 4432 N N . SER A 1 279 ? 24.151 15.413 -28.724 1.000 34.241 279 SER A N 1
ATOM 4433 C CA . SER A 1 279 ? 24.313 15.438 -30.180 1.000 37.677 279 SER A CA 1
ATOM 4434 C C . SER A 1 279 ? 25.551 14.670 -30.665 1.000 36.817 279 SER A C 1
ATOM 4435 O O . SER A 1 279 ? 25.631 14.367 -31.852 1.000 43.184 279 SER A O 1
ATOM 4443 N N . ASP A 1 280 ? 26.518 14.425 -29.799 1.000 34.503 280 ASP A N 1
ATOM 4444 C CA . ASP A 1 280 ? 27.811 13.908 -30.200 1.000 29.843 280 ASP A CA 1
ATOM 4445 C C . ASP A 1 280 ? 28.464 13.288 -28.944 1.000 28.443 280 ASP A C 1
ATOM 4446 O O . ASP A 1 280 ? 28.859 14.038 -28.055 1.000 29.407 280 ASP A O 1
ATOM 4455 N N . TYR A 1 281 ? 28.572 11.951 -28.916 1.000 27.859 281 TYR A N 1
ATOM 4456 C CA . TYR A 1 281 ? 29.108 11.233 -27.759 1.000 26.541 281 TYR A CA 1
ATOM 4457 C C . TYR A 1 281 ? 30.587 11.530 -27.535 1.000 25.764 281 TYR A C 1
ATOM 4458 O O . TYR A 1 281 ? 31.065 11.334 -26.411 1.000 23.783 281 TYR A O 1
ATOM 4476 N N . TYR A 1 282 ? 31.301 11.993 -28.563 1.000 23.950 282 TYR A N 1
ATOM 4477 C CA . TYR A 1 282 ? 32.739 12.247 -28.481 1.000 23.764 282 TYR A CA 1
ATOM 4478 C C . TYR A 1 282 ? 32.980 13.665 -28.954 1.000 25.623 282 TYR A C 1
ATOM 4479 O O . TYR A 1 282 ? 33.742 13.872 -29.940 1.000 27.379 282 TYR A O 1
ATOM 4497 N N . HIS A 1 283 ? 32.360 14.624 -28.274 1.000 26.328 283 HIS A N 1
ATOM 4498 C CA . HIS A 1 283 ? 32.383 16.032 -28.693 1.000 25.853 283 HIS A CA 1
ATOM 4499 C C . HIS A 1 283 ? 33.610 16.762 -28.183 1.000 27.464 283 HIS A C 1
ATOM 4500 O O . HIS A 1 283 ? 33.770 16.934 -26.966 1.000 25.525 283 HIS A O 1
ATOM 4515 N N . ALA A 1 284 ? 34.422 17.274 -29.108 1.000 29.519 284 ALA A N 1
ATOM 4516 C CA . ALA A 1 284 ? 35.614 18.027 -28.726 1.000 28.914 284 ALA A CA 1
ATOM 4517 C C . ALA A 1 284 ? 35.213 19.424 -28.253 1.000 30.427 284 ALA A C 1
ATOM 4518 O O . ALA A 1 284 ? 34.473 20.111 -28.966 1.000 33.668 284 ALA A O 1
ATOM 4525 N N . VAL A 1 285 ? 35.664 19.801 -27.052 1.000 29.641 285 VAL A N 1
ATOM 4526 C CA . VAL A 1 285 ? 35.397 21.093 -26.445 1.000 30.952 285 VAL A CA 1
ATOM 4527 C C . VAL A 1 285 ? 36.685 21.903 -26.420 1.000 36.854 285 VAL A C 1
ATOM 4528 O O . VAL A 1 285 ? 37.717 21.383 -25.964 1.000 45.582 285 VAL A O 1
ATOM 4541 N N . GLU A 1 286 ? 36.575 23.174 -26.837 1.000 37.055 286 GLU A N 1
ATOM 4542 C CA . GLU A 1 286 ? 37.706 24.075 -26.934 1.000 40.900 286 GLU A CA 1
ATOM 4543 C C . GLU A 1 286 ? 37.690 25.138 -25.837 1.000 39.136 286 GLU A C 1
ATOM 4544 O O . GLU A 1 286 ? 38.177 26.250 -26.008 1.000 44.727 286 GLU A O 1
ATOM 4556 N N . THR A 1 287 ? 37.181 24.782 -24.674 1.000 34.028 287 THR A N 1
ATOM 4557 C CA . THR A 1 287 ? 37.138 25.720 -23.563 1.000 30.958 287 THR A CA 1
ATOM 4558 C C . THR A 1 287 ? 38.463 25.676 -22.822 1.000 29.465 287 THR A C 1
ATOM 4559 O O . THR A 1 287 ? 39.280 24.813 -23.110 1.000 32.905 287 THR A O 1
ATOM 4570 N N . SER A 1 288 ? 38.598 26.573 -21.827 1.000 30.189 288 SER A N 1
ATOM 4571 C CA . SER A 1 288 ? 39.773 26.708 -20.971 1.000 30.542 288 SER A CA 1
ATOM 4572 C C . SER A 1 288 ? 39.568 26.117 -19.574 1.000 27.940 288 SER A C 1
ATOM 4573 O O . SER A 1 288 ? 40.425 26.284 -18.711 1.000 28.498 288 SER A O 1
ATOM 4581 N N . ASN A 1 289 ? 38.423 25.485 -19.343 1.000 25.926 289 ASN A N 1
ATOM 4582 C CA . ASN A 1 289 ? 38.022 25.067 -18.001 1.000 25.210 289 ASN A CA 1
ATOM 4583 C C . ASN A 1 289 ? 38.171 23.554 -17.791 1.000 22.048 289 ASN A C 1
ATOM 4584 O O . ASN A 1 289 ? 37.665 23.022 -16.812 1.000 23.287 289 ASN A O 1
ATOM 4595 N N . VAL A 1 290 ? 38.823 22.859 -18.721 1.000 20.959 290 VAL A N 1
ATOM 4596 C CA . VAL A 1 290 ? 39.015 21.414 -18.600 1.000 21.700 290 VAL A CA 1
ATOM 4597 C C . VAL A 1 290 ? 40.313 21.149 -17.830 1.000 21.633 290 VAL A C 1
ATOM 4598 O O . VAL A 1 290 ? 41.358 21.645 -18.212 1.000 24.809 290 VAL A O 1
ATOM 4611 N N . LYS A 1 291 ? 40.217 20.379 -16.737 1.000 19.933 291 LYS A N 1
ATOM 4612 C CA . LYS A 1 291 ? 41.369 20.146 -15.875 1.000 22.299 291 LYS A CA 1
ATOM 4613 C C . LYS A 1 291 ? 41.916 18.726 -16.021 1.000 20.261 291 LYS A C 1
ATOM 4614 O O . LYS A 1 291 ? 43.029 18.473 -15.600 1.000 23.075 291 LYS A O 1
ATOM 4633 N N . GLY A 1 292 ? 41.119 17.834 -16.618 1.000 19.367 292 GLY A N 1
ATOM 4634 C CA . GLY A 1 292 ? 41.549 16.456 -16.709 1.000 18.864 292 GLY A CA 1
ATOM 4635 C C . GLY A 1 292 ? 40.467 15.462 -17.086 1.000 16.781 292 GLY A C 1
ATOM 4636 O O . GLY A 1 292 ? 39.385 15.875 -17.484 1.000 17.498 292 GLY A O 1
ATOM 4640 N N . SER A 1 293 ? 40.795 14.180 -16.943 1.000 17.622 293 SER A N 1
ATOM 4641 C CA . SER A 1 293 ? 39.896 13.102 -17.321 1.000 16.637 293 SER A CA 1
ATOM 4642 C C . SER A 1 293 ? 40.073 11.919 -16.385 1.000 16.281 293 SER A C 1
ATOM 4643 O O . SER A 1 293 ? 41.070 11.880 -15.644 1.000 17.475 293 SER A O 1
ATOM 4651 N N . SER A 1 294 ? 39.143 10.988 -16.440 1.000 15.961 294 SER A N 1
ATOM 4652 C CA . SER A 1 294 ? 39.280 9.752 -15.676 1.000 16.546 294 SER A CA 1
ATOM 4653 C C . SER A 1 294 ? 38.601 8.572 -16.359 1.000 16.933 294 SER A C 1
ATOM 4654 O O . SER A 1 294 ? 37.537 8.747 -16.946 1.000 16.912 294 SER A O 1
ATOM 4662 N N . LEU A 1 295 ? 39.239 7.417 -16.268 1.000 17.515 295 LEU A N 1
ATOM 4663 C CA . LEU A 1 295 ? 38.620 6.156 -16.624 1.000 18.715 295 LEU A CA 1
ATOM 4664 C C . LEU A 1 295 ? 37.997 5.623 -15.345 1.000 19.887 295 LEU A C 1
ATOM 4665 O O . LEU A 1 295 ? 38.682 5.610 -14.320 1.000 20.366 295 LEU A O 1
ATOM 4681 N N . THR A 1 296 ? 36.744 5.179 -15.438 1.000 18.564 296 THR A N 1
ATOM 4682 C CA . THR A 1 296 ? 35.983 4.668 -14.290 1.000 20.522 296 THR A CA 1
ATOM 4683 C C . THR A 1 296 ? 35.589 3.214 -14.533 1.000 21.473 296 THR A C 1
ATOM 4684 O O . THR A 1 296 ? 34.951 2.865 -15.536 1.000 21.823 296 THR A O 1
ATOM 4695 N N . PHE A 1 297 ? 35.850 2.390 -13.515 1.000 20.591 297 PHE A N 1
ATOM 4696 C CA . PHE A 1 297 ? 35.409 1.011 -13.408 1.000 22.099 297 PHE A CA 1
ATOM 4697 C C . PHE A 1 297 ? 34.243 0.919 -12.427 1.000 23.460 297 PHE A C 1
ATOM 4698 O O . PHE A 1 297 ? 34.430 0.946 -11.215 1.000 25.523 297 PHE A O 1
ATOM 4715 N N . TRP A 1 298 ? 33.040 0.804 -12.999 1.000 22.864 298 TRP A N 1
ATOM 4716 C CA . TRP A 1 298 ? 31.828 0.592 -12.233 1.000 24.357 298 TRP A CA 1
ATOM 4717 C C . TRP A 1 298 ? 31.677 -0.907 -11.991 1.000 27.161 298 TRP A C 1
ATOM 4718 O O . TRP A 1 298 ? 31.985 -1.735 -12.882 1.000 25.763 298 TRP A O 1
ATOM 4739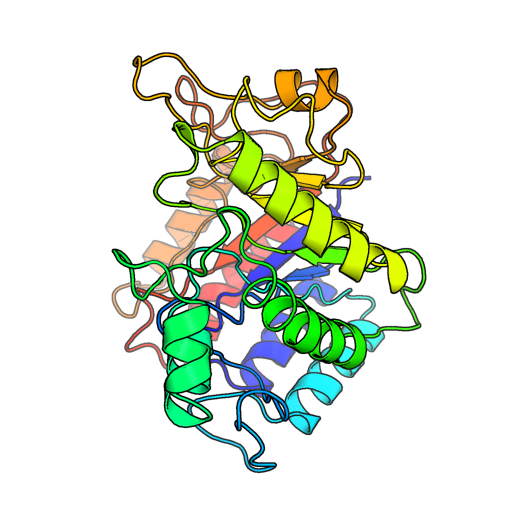 N N . GLY A 1 299 ? 31.087 -1.225 -10.840 1.000 26.261 299 GLY A N 1
ATOM 4740 C CA . GLY A 1 299 ? 31.160 -2.554 -10.261 1.000 29.979 299 GLY A CA 1
ATOM 4741 C C . GLY A 1 299 ? 29.940 -3.469 -10.446 1.000 29.608 299 GLY A C 1
ATOM 4742 O O . GLY A 1 299 ? 29.996 -4.647 -10.090 1.000 32.219 299 GLY A O 1
ATOM 4746 N N . GLU A 1 300 ? 28.838 -2.986 -10.994 1.000 30.614 300 GLU A N 1
ATOM 4747 C CA . GLU A 1 300 ? 27.587 -3.727 -10.882 1.000 35.402 300 GLU A CA 1
ATOM 4748 C C . GLU A 1 300 ? 27.523 -4.987 -11.774 1.000 35.674 300 GLU A C 1
ATOM 4749 O O . GLU A 1 300 ? 26.650 -5.823 -11.525 1.000 34.577 300 GLU A O 1
ATOM 4761 N N . HIS A 1 301 ? 28.440 -5.163 -12.751 1.000 32.693 301 HIS A N 1
ATOM 4762 C CA . HIS A 1 301 ? 28.449 -6.353 -13.592 1.000 29.865 301 HIS A CA 1
ATOM 4763 C C . HIS A 1 301 ? 29.542 -7.323 -13.153 1.000 32.452 301 HIS A C 1
ATOM 4764 O O . HIS A 1 301 ? 29.752 -8.367 -13.798 1.000 33.166 301 HIS A O 1
ATOM 4779 N N . ALA A 1 302 ? 30.241 -6.995 -12.059 1.000 34.405 302 ALA A N 1
ATOM 4780 C CA . ALA A 1 302 ? 31.487 -7.680 -11.740 1.000 34.946 302 ALA A CA 1
ATOM 4781 C C . ALA A 1 302 ? 31.226 -8.800 -10.735 1.000 37.109 302 ALA A C 1
ATOM 4782 O O . ALA A 1 302 ? 32.161 -9.339 -10.154 1.000 36.268 302 ALA A O 1
ATOM 4789 N N . THR A 1 303 ? 29.957 -9.176 -10.579 1.000 40.360 303 THR A N 1
ATOM 4790 C CA . THR A 1 303 ? 29.523 -10.028 -9.487 1.000 45.550 303 THR A CA 1
ATOM 4791 C C . THR A 1 303 ? 30.429 -11.257 -9.331 1.000 49.543 303 THR A C 1
ATOM 4792 O O . THR A 1 303 ? 30.906 -11.564 -8.235 1.000 50.681 303 THR A O 1
ATOM 4803 N N . ASP A 1 304 ? 30.668 -11.991 -10.421 1.000 49.555 304 ASP A N 1
ATOM 4804 C CA . ASP A 1 304 ? 31.293 -13.297 -10.276 1.000 52.445 304 ASP A CA 1
ATOM 4805 C C . ASP A 1 304 ? 32.791 -13.239 -10.542 1.000 49.308 304 ASP A C 1
ATOM 4806 O O . ASP A 1 304 ? 33.434 -14.279 -10.649 1.000 52.930 304 ASP A O 1
ATOM 4815 N N . LEU A 1 305 ? 33.348 -12.029 -10.624 1.000 44.142 305 LEU A N 1
ATOM 4816 C CA . LEU A 1 305 ? 34.768 -11.921 -10.927 1.000 43.422 305 LEU A CA 1
ATOM 4817 C C . LEU A 1 305 ? 35.600 -12.191 -9.677 1.000 38.286 305 LEU A C 1
ATOM 4818 O O . LEU A 1 305 ? 35.382 -11.578 -8.665 1.000 36.170 305 LEU A O 1
ATOM 4834 N N . SER A 1 306 ? 36.600 -13.047 -9.792 1.000 39.080 306 SER A N 1
ATOM 4835 C CA . SER A 1 306 ? 37.640 -13.154 -8.786 1.000 40.026 306 SER A CA 1
ATOM 4836 C C . SER A 1 306 ? 38.463 -11.874 -8.818 1.000 38.486 306 SER A C 1
ATOM 4837 O O . SER A 1 306 ? 38.417 -11.110 -9.802 1.000 38.695 306 SER A O 1
ATOM 4845 N N . GLN A 1 307 ? 39.232 -11.683 -7.747 1.000 36.886 307 GLN A N 1
ATOM 4846 C CA . GLN A 1 307 ? 40.176 -10.593 -7.653 1.000 35.386 307 GLN A CA 1
ATOM 4847 C C . GLN A 1 307 ? 41.185 -10.672 -8.809 1.000 35.737 307 GLN A C 1
ATOM 4848 O O . GLN A 1 307 ? 41.478 -9.637 -9.395 1.000 35.734 307 GLN A O 1
ATOM 4862 N N . LYS A 1 308 ? 41.688 -11.877 -9.143 1.000 37.466 308 LYS A N 1
ATOM 4863 C CA . LYS A 1 308 ? 42.698 -12.039 -10.186 1.000 36.867 308 LYS A CA 1
ATOM 4864 C C . LYS A 1 308 ? 42.103 -11.635 -11.529 1.000 37.342 308 LYS A C 1
ATOM 4865 O O . LYS A 1 308 ? 42.756 -10.987 -12.367 1.000 35.399 308 LYS A O 1
ATOM 4884 N N . LYS A 1 309 ? 40.800 -11.920 -11.735 1.000 35.918 309 LYS A N 1
ATOM 4885 C CA . LYS A 1 309 ? 40.170 -11.618 -13.016 1.000 40.052 309 LYS A CA 1
ATOM 4886 C C . LYS A 1 309 ? 39.844 -10.134 -13.128 1.000 36.149 309 LYS A C 1
ATOM 4887 O O . LYS A 1 309 ? 39.805 -9.553 -14.219 1.000 36.475 309 LYS A O 1
ATOM 4906 N N . LEU A 1 310 ? 39.595 -9.513 -11.996 1.000 32.797 310 LEU A N 1
ATOM 4907 C CA . LEU A 1 310 ? 39.376 -8.080 -11.969 1.000 32.188 310 LEU A CA 1
ATOM 4908 C C . LEU A 1 310 ? 40.671 -7.383 -12.397 1.000 31.721 310 LEU A C 1
ATOM 4909 O O . LEU A 1 310 ? 40.642 -6.505 -13.275 1.000 31.672 310 LEU A O 1
ATOM 4925 N N . LEU A 1 311 ? 41.807 -7.829 -11.838 1.000 33.135 311 LEU A N 1
ATOM 4926 C CA . LEU A 1 311 ? 43.108 -7.320 -12.280 1.000 32.839 311 LEU A CA 1
ATOM 4927 C C . LEU A 1 311 ? 43.334 -7.569 -13.763 1.000 30.223 311 LEU A C 1
ATOM 4928 O O . LEU A 1 311 ? 43.810 -6.674 -14.459 1.000 26.854 311 LEU A O 1
ATOM 4944 N N . LYS A 1 312 ? 43.038 -8.792 -14.214 1.000 30.148 312 LYS A N 1
ATOM 4945 C CA . LYS A 1 312 ? 43.269 -9.165 -15.600 1.000 31.481 312 LYS A CA 1
ATOM 4946 C C . LYS A 1 312 ? 42.564 -8.197 -16.556 1.000 28.389 312 LYS A C 1
ATOM 4947 O O . LYS A 1 312 ? 43.105 -7.882 -17.625 1.000 30.598 312 LYS A O 1
ATOM 4966 N N . GLN A 1 313 ? 41.352 -7.737 -16.207 1.000 29.981 313 GLN A N 1
ATOM 4967 C CA . GLN A 1 313 ? 40.582 -6.842 -17.076 1.000 29.031 313 GLN A CA 1
ATOM 4968 C C . GLN A 1 313 ? 41.010 -5.382 -16.907 1.000 27.843 313 GLN A C 1
ATOM 4969 O O . GLN A 1 313 ? 41.112 -4.629 -17.879 1.000 27.150 313 GLN A O 1
ATOM 4983 N N . GLU A 1 314 ? 41.296 -4.974 -15.685 1.000 24.372 314 GLU A N 1
ATOM 4984 C CA . GLU A 1 314 ? 41.494 -3.566 -15.370 1.000 26.518 314 GLU A CA 1
ATOM 4985 C C . GLU A 1 314 ? 42.929 -3.118 -15.678 1.000 23.609 314 GLU A C 1
ATOM 4986 O O . GLU A 1 314 ? 43.108 -2.002 -16.149 1.000 23.292 314 GLU A O 1
ATOM 4998 N N . LEU A 1 315 ? 43.958 -3.928 -15.365 1.000 24.556 315 LEU A N 1
ATOM 4999 C CA . LEU A 1 315 ? 45.347 -3.496 -15.551 1.000 23.105 315 LEU A CA 1
ATOM 5000 C C . LEU A 1 315 ? 45.570 -3.035 -16.991 1.000 21.375 315 LEU A C 1
ATOM 5001 O O . LEU A 1 315 ? 46.144 -1.972 -17.214 1.000 22.139 315 LEU A O 1
ATOM 5017 N N . PRO A 1 316 ? 45.221 -3.840 -18.030 1.000 22.443 316 PRO A N 1
ATOM 5018 C CA . PRO A 1 316 ? 45.500 -3.394 -19.397 1.000 23.644 316 PRO A CA 1
ATOM 5019 C C . PRO A 1 316 ? 44.750 -2.127 -19.755 1.000 21.727 316 PRO A C 1
ATOM 5020 O O . PRO A 1 316 ? 45.261 -1.304 -20.511 1.000 22.108 316 PRO A O 1
ATOM 5031 N N . LEU A 1 317 ? 43.531 -1.952 -19.228 1.000 21.303 317 LEU A N 1
ATOM 5032 C CA . LEU A 1 317 ? 42.740 -0.768 -19.576 1.000 21.377 317 LEU A CA 1
ATOM 5033 C C . LEU A 1 317 ? 43.297 0.496 -18.930 1.000 20.062 317 LEU A C 1
ATOM 5034 O O . LEU A 1 317 ? 43.307 1.560 -19.542 1.000 19.228 317 LEU A O 1
ATOM 5050 N N . ILE A 1 318 ? 43.775 0.373 -17.653 1.000 20.297 318 ILE A N 1
ATOM 5051 C CA . ILE A 1 318 ? 44.442 1.474 -16.979 1.000 19.813 318 ILE A CA 1
ATOM 5052 C C . ILE A 1 318 ? 45.640 1.908 -17.824 1.000 18.107 318 ILE A C 1
ATOM 5053 O O . ILE A 1 318 ? 45.830 3.091 -18.096 1.000 19.405 318 ILE A O 1
ATOM 5069 N N . ARG A 1 319 ? 46.490 0.938 -18.162 1.000 18.944 319 ARG A N 1
ATOM 5070 C CA . ARG A 1 319 ? 47.708 1.258 -18.906 1.000 20.050 319 ARG A CA 1
ATOM 5071 C C . ARG A 1 319 ? 47.362 1.897 -20.247 1.000 18.308 319 ARG A C 1
ATOM 5072 O O . ARG A 1 319 ? 47.957 2.896 -20.603 1.000 18.431 319 ARG A O 1
ATOM 5093 N N . HIS A 1 320 ? 46.387 1.333 -20.960 1.000 18.947 320 HIS A N 1
ATOM 5094 C CA . HIS A 1 320 ? 46.102 1.837 -22.310 1.000 19.868 320 HIS A CA 1
ATOM 5095 C C . HIS A 1 320 ? 45.573 3.261 -22.251 1.000 18.635 320 HIS A C 1
ATOM 5096 O O . HIS A 1 320 ? 46.022 4.156 -22.943 1.000 19.425 320 HIS A O 1
ATOM 5111 N N . TYR A 1 321 ? 44.634 3.528 -21.335 1.000 19.255 321 TYR A N 1
ATOM 5112 C CA . TYR A 1 321 ? 44.102 4.865 -21.161 1.000 17.174 321 TYR A CA 1
ATOM 5113 C C . TYR A 1 321 ? 45.195 5.861 -20.791 1.000 16.344 321 TYR A C 1
ATOM 5114 O O . TYR A 1 321 ? 45.284 6.973 -21.334 1.000 17.420 321 TYR A O 1
ATOM 5132 N N . LEU A 1 322 ? 46.036 5.485 -19.826 1.000 18.708 322 LEU A N 1
ATOM 5133 C CA . LEU A 1 322 ? 47.022 6.431 -19.334 1.000 18.530 322 LEU A CA 1
ATOM 5134 C C . LEU A 1 322 ? 48.086 6.757 -20.368 1.000 19.846 322 LEU A C 1
ATOM 5135 O O . LEU A 1 322 ? 48.647 7.829 -20.275 1.000 21.594 322 LEU A O 1
ATOM 5151 N N . ASN A 1 323 ? 48.275 5.887 -21.394 1.000 19.177 323 ASN A N 1
ATOM 5152 C CA . ASN A 1 323 ? 49.253 6.161 -22.439 1.000 20.548 323 ASN A CA 1
ATOM 5153 C C . ASN A 1 323 ? 48.635 6.790 -23.702 1.000 20.224 323 ASN A C 1
ATOM 5154 O O . ASN A 1 323 ? 49.371 7.175 -24.594 1.000 24.789 323 ASN A O 1
ATOM 5165 N N . LEU A 1 324 ? 47.316 6.905 -23.799 1.000 19.844 324 LEU A N 1
ATOM 5166 C CA . LEU A 1 324 ? 46.683 7.590 -24.918 1.000 21.326 324 LEU A CA 1
ATOM 5167 C C . LEU A 1 324 ? 46.814 9.114 -24.821 1.000 23.695 324 LEU A C 1
ATOM 5168 O O . LEU A 1 324 ? 47.132 9.600 -23.766 1.000 28.920 324 LEU A O 1
#

Secondary structure (DSSP, 8-state):
--EEEEEEE-SSS---HHHHHHHHHHHHHTT--EEEEEEESSS-B-B-BTTTTB---S--SS-B-HHHHHHHHHHHHHTT-EEEEEEEESSS-HHHHHHHHHH-HHHHHHHB-SS-TT-B--SS-HHHHHHHHHHHHHHHHHT--GGGTTT-EEEEE--S-TTTTTTHHHHHHHHHHHHHHHHTTTPEEEEESTT--HHHHTTS-TT-EEEE----B-TTS-B---HHHHHHTT--EEE--TTTTEE---TT--HHHHHHHHHHHHHH--TTEEEETTEEEEE---S-EEEEEEEE--TT-TT--HHHHHHHHHHHHHHHHH-

Radius of gyration: 18.75 Å; Cα contacts (8 Å, |Δi|>4): 688; chains: 1; bounding box: 45×44×47 Å

Solvent-accessible surface area: 13060 Å² total; per-residue (Å²): 148,79,44,34,0,0,0,1,0,5,6,49,22,66,6,36,14,118,5,1,51,40,0,2,54,21,0,35,164,25,55,6,64,2,5,0,2,0,0,0,1,24,110,33,1,6,0,9,2,156,37,4,60,11,77,46,78,111,105,44,129,59,27,11,5,110,99,27,1,73,48,6,7,62,64,0,18,112,74,95,1,9,2,0,0,0,0,0,0,0,5,19,0,59,9,0,0,63,38,0,77,86,114,59,80,70,36,19,101,83,0,23,9,148,114,25,88,74,3,0,30,4,52,125,35,193,67,0,26,78,1,0,33,80,0,0,75,33,0,4,110,17,0,125,0,87,118,33,90,62,104,7,18,0,0,0,0,0,12,100,8,50,32,6,67,119,84,0,75,48,0,0,77,11,0,37,83,0,0,48,18,0,85,144,54,98,7,57,1,2,0,2,4,20,10,1,10,77,98,0,6,61,76,10,31,85,42,2,2,0,0,0,32,59,8,27,77,37,112,92,54,74,90,8,9,34,0,60,45,0,62,117,131,47,2,26,0,3,0,1,0,13,103,1,0,32,12,46,1,24,72,62,70,81,88,70,50,3,67,116,33,36,90,46,1,77,153,0,21,22,91,20,63,0,14,13,69,92,58,98,43,56,44,4,150,30,111,16,16,85,0,1,0,2,0,0,24,2,81,108,1,107,106,6,64,44,172,63,0,34,120,6,0,53,37,0,0,111,50,0,12,99,91

Sequence (323 aa):
DQEKGITIDISRKHYTVETLKSLVDDEISYNGGNYVQLLHFSDNENYAIASEYLGQSSENTNNTYLTTKNELLSLIAYSNDKDILVIPDIDLPAHSKGWLELIKKKDVKLYNDIVTDYSEETLDYYDNRVALDDTVNQLLDEVLDLFYQPKFEGKQRIVLGGDEVSGSEVHQLDFIDFMNQIASTVKESKYEPQMWNDSITSSSEGIIANLDDSFSILYWQQSTLSSGEESLNVEDFENWGFSVYNYNAYSLYFLPSNGFTQEDINEQMDYMNWAYAHNKFFYISDYYHAVETSNVKGSSLTFWGEHATDLSQKKLLKQELPLIRHYLNL

Foldseek 3Di:
DAAEEAEEECQQPPAALVLLLVQLVLCLVLPHAEYEYNQAFQRARAAADPLLPRADCDDDRGHDHLVSLLVSLVSNVVSNYQYAYEHAPFFRHLHSLVSVCVVPVVLSVLFADPPDSRGTPLQPRVSNLVSVLVRVVRVLVSRDDVSCQLNHAYEHELPPHPPCLVSVQSSQVSQQSVCVSNVVSNYQYEYEDASHFPVRLLVHDQSYAYEYAAFYADPVRHTGDDPVNCVVNNHAYFACHNPLQEDEDAPPDDPVVLVVNLVVNVPQDDRQQHCYPVHSGHHDDDPRYRYYYRYYHYNRCVPPDSVSVCVRSSVVSNSVSVD

Nearest PDB structures (foldseek):
  1yht-assembly1_A  TM=8.795E-01  e=4.172E-28  Aggregatibacter actinomycetemcomitans
  2yl5-assembly3_C  TM=7.637E-01  e=3.798E-21  Streptococcus pneumoniae TIGR4
  4azh-assembly2_B  TM=7.730E-01  e=7.331E-21  Streptococcus pneumoniae TIGR4
  2yl5-assembly1_A  TM=7.683E-01  e=9.312E-21  Streptococcus pneumoniae TIGR4
  3m07-assembly1_A  TM=5.214E-01  e=7.487E-06  Salmonella enterica subsp. enterica serovar Typhimurium str. LT2